Protein AF-A0A2C9KVN2-F1 (afdb_monomer)

Mean predicted aligned error: 15.36 Å

pLDDT: mean 73.86, std 22.43, range [32.25, 97.38]

Secondary structure (DSSP, 8-state):
-HHHHHHHHHHHHHHHHHHHTTS---SSS-TTTHHHHHHHHHTTSTT-HHHHHHHHHHH-TTTTSSGGGSS-S----S--SS-TT--HHHHHHHHT-HHHHHHHHHTT--PPPPPPTT--SHHHHHHHHH-HHHHHHHHHHHHHHHT-HHHHHHH-S-HHHHHHHHHHHHHHHHHH-STTHHHHHHHHHHHHHHHHHHHHT--SHHHHHHHHH--SS------TT----HHHHHHHHTT-------

Foldseek 3Di:
DVVVVVVVVVVVVVVVVVVVVVPDDDDDDDPPVVVVVVVVVVVPPPPCPPVVVVVVVPPDPPPPPVVCVPDDPDDDDPPDPDDPLCDQLLVCLLVLPLVSNLVCVVVPDDQDQDDDPPDPDPVLVVCCVVPVVVSVVSNLSSLSSVLRLSNLVNPDPQSLLSLLVSLLSLCVVLVVDVPCNVSSNVSSVSSLVSSQVVLVPDDDPVVNLCQQQDDPPDPCPPPPPDSPSVVVVSCVVSVSPDDPDD

InterPro domains:
  IPR002153 Transient receptor potential channel, canonical [PTHR10117] (77-242)
  IPR013555 Transient receptor ion channel domain [PF08344] (119-181)
  IPR013555 Transient receptor ion channel domain [SM01420] (119-181)

Nearest PDB structures (foldseek):
  8wpl-assembly1_C  TM=9.672E-01  e=3.747E-13  Homo sapiens
  7e4t-assembly1_A  TM=9.190E-01  e=1.999E-13  Homo sapiens
  7dxg-assembly1_A  TM=9.297E-01  e=3.814E-12  Homo sapiens
  7dxf-assembly1_A  TM=9.338E-01  e=5.349E-12  Homo sapiens
  6uza-assembly1_A  TM=9.213E-01  e=7.636E-11  Homo sapiens

Structure (mmCIF, N/CA/C/O backbone):
data_AF-A0A2C9KVN2-F1
#
_entry.id   AF-A0A2C9KVN2-F1
#
loop_
_atom_site.group_PDB
_atom_site.id
_atom_site.type_symbol
_atom_site.label_atom_id
_atom_site.label_alt_id
_atom_site.label_comp_id
_atom_site.label_asym_id
_atom_site.label_entity_id
_atom_site.label_seq_id
_atom_site.pdbx_PDB_ins_code
_atom_site.Cartn_x
_atom_site.Cartn_y
_atom_site.Cartn_z
_atom_site.occupancy
_atom_site.B_iso_or_equiv
_atom_site.auth_seq_id
_atom_site.auth_comp_id
_atom_site.auth_asym_id
_atom_site.auth_atom_id
_atom_site.pdbx_PDB_model_num
ATOM 1 N N . MET A 1 1 ? -29.585 21.393 -40.566 1.00 51.38 1 MET A N 1
ATOM 2 C CA . MET A 1 1 ? -29.974 21.717 -39.171 1.00 51.38 1 MET A CA 1
ATOM 3 C C . MET A 1 1 ? -29.010 21.162 -38.125 1.00 51.38 1 MET A C 1
ATOM 5 O O . MET A 1 1 ? -28.672 21.883 -37.200 1.00 51.38 1 MET A O 1
ATOM 9 N N . THR A 1 2 ? -28.519 19.931 -38.265 1.00 48.31 2 THR A N 1
ATOM 10 C CA . THR A 1 2 ? -27.660 19.254 -37.272 1.00 48.31 2 THR A CA 1
ATOM 11 C C . THR A 1 2 ? -26.307 19.940 -37.033 1.00 48.31 2 THR A C 1
ATOM 13 O O . THR A 1 2 ? -25.873 20.046 -35.891 1.00 48.31 2 THR A O 1
ATOM 16 N N . LEU A 1 3 ? -25.675 20.481 -38.083 1.00 43.88 3 LEU A N 1
ATOM 17 C CA . LEU A 1 3 ? -24.369 21.150 -37.983 1.00 43.88 3 LEU A CA 1
ATOM 18 C C . LEU A 1 3 ? -24.437 22.485 -37.218 1.00 43.88 3 LEU A C 1
ATOM 20 O O . LEU A 1 3 ? -23.570 22.783 -36.406 1.00 43.88 3 LEU A O 1
ATOM 24 N N . VAL A 1 4 ? -25.506 23.259 -37.427 1.00 52.78 4 VAL A N 1
ATOM 25 C CA . VAL A 1 4 ? -25.723 24.550 -36.750 1.00 52.78 4 VAL A CA 1
ATOM 26 C C . VAL A 1 4 ? -26.012 24.336 -35.260 1.00 52.78 4 VAL A C 1
ATOM 28 O O . VAL A 1 4 ? -25.500 25.069 -34.423 1.00 52.78 4 VAL A O 1
ATOM 31 N N . ILE A 1 5 ? -26.747 23.274 -34.913 1.00 52.16 5 ILE A N 1
ATOM 32 C CA . ILE A 1 5 ? -27.003 22.883 -33.518 1.00 52.16 5 ILE A CA 1
ATOM 33 C C . ILE A 1 5 ? -25.716 22.387 -32.836 1.00 52.16 5 ILE A C 1
ATOM 35 O O . ILE A 1 5 ? -25.495 22.700 -31.667 1.00 52.16 5 ILE A O 1
ATOM 39 N N . MET A 1 6 ? -24.847 21.655 -33.546 1.00 47.56 6 MET A N 1
ATOM 40 C CA . MET A 1 6 ? -23.534 21.258 -33.017 1.00 47.56 6 MET A CA 1
ATOM 41 C C . MET A 1 6 ? -22.612 22.456 -32.792 1.00 47.56 6 MET A C 1
ATOM 43 O O . MET A 1 6 ? -21.977 22.527 -31.746 1.00 47.56 6 MET A O 1
ATOM 47 N N . LEU A 1 7 ? -22.571 23.407 -33.728 1.00 48.25 7 LEU A N 1
ATOM 48 C CA . LEU A 1 7 ? -21.759 24.621 -33.606 1.00 48.25 7 LEU A CA 1
ATOM 49 C C . LEU A 1 7 ? -22.246 25.522 -32.466 1.00 48.25 7 LEU A C 1
ATOM 51 O O . LEU A 1 7 ? -21.430 26.001 -31.685 1.00 48.25 7 LEU A O 1
ATOM 55 N N . LEU A 1 8 ? -23.563 25.678 -32.300 1.00 52.41 8 LEU A N 1
ATOM 56 C CA . LEU A 1 8 ? -24.143 26.421 -31.176 1.00 52.41 8 LEU A CA 1
ATOM 57 C C . LEU A 1 8 ? -23.886 25.726 -29.831 1.00 52.41 8 LEU A C 1
ATOM 59 O O . LEU A 1 8 ? -23.556 26.399 -28.857 1.00 52.41 8 LEU A O 1
ATOM 63 N N . LYS A 1 9 ? -23.955 24.387 -29.774 1.00 54.09 9 LYS A N 1
ATOM 64 C CA . LYS A 1 9 ? -23.572 23.620 -28.575 1.00 54.09 9 LYS A CA 1
ATOM 65 C C . LYS A 1 9 ? -22.081 23.744 -28.266 1.00 54.09 9 LYS A C 1
ATOM 67 O O . LYS A 1 9 ? -21.734 23.942 -27.108 1.00 54.09 9 LYS A O 1
ATOM 72 N N . MET A 1 10 ? -21.208 23.685 -29.274 1.00 53.09 10 MET A N 1
ATOM 73 C CA . MET A 1 10 ? -19.770 23.911 -29.090 1.00 53.09 10 MET A CA 1
ATOM 74 C C . MET A 1 10 ? -19.489 25.323 -28.583 1.00 53.09 10 MET A C 1
ATOM 76 O O . MET A 1 10 ? -18.746 25.473 -27.620 1.00 53.09 10 MET A O 1
ATOM 80 N N . MET A 1 11 ? -20.112 26.348 -29.171 1.00 52.69 11 MET A N 1
ATOM 81 C CA . MET A 1 11 ? -19.952 27.728 -28.709 1.00 52.69 11 MET A CA 1
ATOM 82 C C . MET A 1 11 ? -20.460 27.910 -27.278 1.00 52.69 11 MET A C 1
ATOM 84 O O . MET A 1 11 ? -19.770 28.537 -26.484 1.00 52.69 11 MET A O 1
ATOM 88 N N . MET A 1 12 ? -21.601 27.319 -26.905 1.00 55.03 12 MET A N 1
ATOM 89 C CA . MET A 1 12 ? -22.083 27.377 -25.520 1.00 55.03 12 MET A CA 1
ATOM 90 C C . MET A 1 12 ? -21.142 26.682 -24.537 1.00 55.03 12 MET A C 1
ATOM 92 O O . MET A 1 12 ? -20.932 27.201 -23.446 1.00 55.03 12 MET A O 1
ATOM 96 N N . ILE A 1 13 ? -20.547 25.546 -24.910 1.00 54.59 13 ILE A N 1
ATOM 97 C CA . ILE A 1 13 ? -19.593 24.849 -24.040 1.00 54.59 13 ILE A CA 1
ATOM 98 C C . ILE A 1 13 ? -18.297 25.655 -23.908 1.00 54.59 13 ILE A C 1
ATOM 100 O O . ILE A 1 13 ? -17.785 25.793 -22.804 1.00 54.59 13 ILE A O 1
ATOM 104 N N . VAL A 1 14 ? -17.802 26.255 -24.993 1.00 51.97 14 VAL A N 1
ATOM 105 C CA . VAL A 1 14 ? -16.621 27.132 -24.948 1.00 51.97 14 VAL A CA 1
ATOM 106 C C . VAL A 1 14 ? -16.887 28.363 -24.076 1.00 51.97 14 VAL A C 1
ATOM 108 O O . VAL A 1 14 ? -16.061 28.695 -23.232 1.00 51.97 14 VAL A O 1
ATOM 111 N N . VAL A 1 15 ? -18.055 28.997 -24.202 1.00 49.50 15 VAL A N 1
ATOM 112 C CA . VAL A 1 15 ? -18.443 30.146 -23.365 1.00 49.50 15 VAL A CA 1
ATOM 113 C C . VAL A 1 15 ? -18.605 29.738 -21.897 1.00 49.50 15 VAL A C 1
ATOM 115 O O . VAL A 1 15 ? -18.148 30.455 -21.010 1.00 49.50 15 VAL A O 1
ATOM 118 N N . MET A 1 16 ? -19.189 28.570 -21.623 1.00 51.16 16 MET A N 1
ATOM 119 C CA . MET A 1 16 ? -19.342 28.030 -20.269 1.00 51.16 16 MET A CA 1
ATOM 120 C C . MET A 1 16 ? -17.984 27.721 -19.625 1.00 51.16 16 MET A C 1
ATOM 122 O O . MET A 1 16 ? -17.747 28.117 -18.489 1.00 51.16 16 MET A O 1
ATOM 126 N N . VAL A 1 17 ? -17.058 27.109 -20.368 1.00 51.75 17 VAL A N 1
ATOM 127 C CA . VAL A 1 17 ? -15.685 26.846 -19.905 1.00 51.75 17 VAL A CA 1
ATOM 128 C C . VAL A 1 17 ? -14.919 28.152 -19.672 1.00 51.75 17 VAL A C 1
ATOM 130 O O . VAL A 1 17 ? -14.218 28.275 -18.672 1.00 51.75 17 VAL A O 1
ATOM 133 N N . MET A 1 18 ? -15.096 29.160 -20.530 1.00 44.44 18 MET A N 1
ATOM 134 C CA . MET A 1 18 ? -14.468 30.472 -20.338 1.00 44.44 18 MET A CA 1
ATOM 135 C C . MET A 1 18 ? -15.060 31.267 -19.170 1.00 44.44 18 MET A C 1
ATOM 137 O O . MET A 1 18 ? -14.336 32.016 -18.523 1.00 44.44 18 MET A O 1
ATOM 141 N N . THR A 1 19 ? -16.342 31.077 -18.857 1.00 48.38 19 THR A N 1
ATOM 142 C CA . THR A 1 19 ? -16.993 31.731 -17.710 1.00 48.38 19 THR A CA 1
ATOM 143 C C . THR A 1 19 ? -16.582 31.071 -16.391 1.00 48.38 19 THR A C 1
ATOM 145 O O . THR A 1 19 ? -16.357 31.766 -15.408 1.00 48.38 19 THR A O 1
ATOM 148 N N . ILE A 1 20 ? -16.390 29.746 -16.381 1.00 51.16 20 ILE A N 1
ATOM 149 C CA . ILE A 1 20 ? -15.854 29.011 -15.222 1.00 51.16 20 ILE A CA 1
ATOM 150 C C . ILE A 1 20 ? -14.385 29.388 -14.968 1.00 51.16 20 ILE A C 1
ATOM 152 O O . ILE A 1 20 ? -13.991 29.573 -13.823 1.00 51.16 20 ILE A O 1
ATOM 156 N N . ALA A 1 21 ? -13.589 29.587 -16.024 1.00 47.75 21 ALA A N 1
ATOM 157 C CA . ALA A 1 21 ? -12.202 30.046 -15.904 1.00 47.75 21 ALA A CA 1
ATOM 158 C C . ALA A 1 21 ? -12.064 31.527 -15.480 1.00 47.75 21 ALA A C 1
ATOM 160 O O . ALA A 1 21 ? -10.966 31.964 -15.141 1.00 47.75 21 ALA A O 1
ATOM 161 N N . GLY A 1 22 ? -13.156 32.301 -15.518 1.00 41.78 22 GLY A N 1
ATOM 162 C CA . GLY A 1 22 ? -13.192 33.727 -15.179 1.00 41.78 22 GLY A CA 1
ATOM 163 C C . GLY A 1 22 ? -13.698 34.058 -13.771 1.00 41.78 22 GLY A C 1
ATOM 164 O O . GLY A 1 22 ? -13.712 35.236 -13.420 1.00 41.78 22 GLY A O 1
ATOM 165 N N . ALA A 1 23 ? -14.108 33.071 -12.967 1.00 39.00 23 ALA A N 1
ATOM 166 C CA . ALA A 1 23 ? -14.593 33.289 -11.604 1.00 39.00 23 ALA A CA 1
ATOM 167 C C . ALA A 1 23 ? -13.512 32.925 -10.566 1.00 39.00 23 ALA A C 1
ATOM 169 O O . ALA A 1 23 ? -13.267 31.760 -10.275 1.00 39.00 23 ALA A O 1
ATOM 170 N N . ASP A 1 24 ? -12.878 33.973 -10.039 1.00 33.34 24 ASP A N 1
ATOM 171 C CA . ASP A 1 24 ? -12.116 34.067 -8.788 1.00 33.34 24 ASP A CA 1
ATOM 172 C C . ASP A 1 24 ? -10.861 33.197 -8.601 1.00 33.34 24 ASP A C 1
ATOM 174 O O . ASP A 1 24 ? -10.807 32.166 -7.933 1.00 33.34 24 ASP A O 1
ATOM 178 N N . CYS A 1 25 ? -9.769 33.772 -9.104 1.00 35.19 25 CYS A N 1
ATOM 179 C CA . CYS A 1 25 ? -8.396 33.509 -8.710 1.00 35.19 25 CYS A CA 1
ATOM 180 C C . CYS A 1 25 ? -8.116 34.099 -7.316 1.00 35.19 25 CYS A C 1
ATOM 182 O O . CYS A 1 25 ? -7.820 35.288 -7.195 1.00 35.19 25 CYS A O 1
ATOM 184 N N . SER A 1 26 ? -8.166 33.276 -6.265 1.00 32.25 26 SER A N 1
ATOM 185 C CA . SER A 1 26 ? -7.448 33.572 -5.018 1.00 32.25 26 SER A CA 1
ATOM 186 C C . SER A 1 26 ? -7.203 32.325 -4.162 1.00 32.25 26 SER A C 1
ATOM 188 O O . SER A 1 26 ? -7.740 32.209 -3.074 1.00 32.25 26 SER A O 1
ATOM 190 N N . THR A 1 27 ? -6.371 31.396 -4.643 1.00 32.97 27 THR A N 1
ATOM 191 C CA . THR A 1 27 ? -5.389 30.643 -3.831 1.00 32.97 27 THR A CA 1
ATOM 192 C C . THR A 1 27 ? -4.436 29.892 -4.766 1.00 32.97 27 THR A C 1
ATOM 194 O O . THR A 1 27 ? -4.836 29.330 -5.780 1.00 32.97 27 THR A O 1
ATOM 197 N N . LYS A 1 28 ? -3.136 29.958 -4.468 1.00 36.72 28 LYS A N 1
ATOM 198 C CA . LYS A 1 28 ? -2.025 29.475 -5.304 1.00 36.72 28 LYS A CA 1
ATOM 199 C C . LYS A 1 28 ? -2.054 27.948 -5.534 1.00 36.72 28 LYS A C 1
ATOM 201 O O . LYS A 1 28 ? -2.165 27.201 -4.574 1.00 36.72 28 LYS A O 1
ATOM 206 N N . ALA A 1 29 ? -1.733 27.555 -6.775 1.00 36.09 29 ALA A N 1
ATOM 207 C CA . ALA A 1 29 ? -1.097 26.288 -7.187 1.00 36.09 29 ALA A CA 1
ATOM 208 C C . ALA A 1 29 ? -1.946 25.016 -7.447 1.00 36.09 29 ALA A C 1
ATOM 210 O O . ALA A 1 29 ? -1.442 23.918 -7.232 1.00 36.09 29 ALA A O 1
ATOM 211 N N . GLU A 1 30 ? -3.148 25.122 -8.028 1.00 37.66 30 GLU A N 1
ATOM 212 C CA . GLU A 1 30 ? -3.916 23.938 -8.501 1.00 37.66 30 GLU A CA 1
ATOM 213 C C . GLU A 1 30 ? -4.311 23.959 -9.997 1.00 37.66 30 GLU A C 1
ATOM 215 O O . GLU A 1 30 ? -4.799 22.974 -10.544 1.00 37.66 30 GLU A O 1
ATOM 220 N N . SER A 1 31 ? -4.008 25.027 -10.737 1.00 41.62 31 SER A N 1
ATOM 221 C CA . SER A 1 31 ? -4.621 25.305 -12.048 1.00 41.62 31 SER A CA 1
ATOM 222 C C . SER A 1 31 ? -4.015 24.608 -13.282 1.00 41.62 31 SER A C 1
ATOM 224 O O . SER A 1 31 ? -4.368 24.960 -14.408 1.00 41.62 31 SER A O 1
ATOM 226 N N . GLN A 1 32 ? -3.125 23.619 -13.131 1.00 39.25 32 GLN A N 1
ATOM 227 C CA . GLN A 1 32 ? -2.535 22.908 -14.284 1.00 39.25 32 GLN A CA 1
ATOM 228 C C . GLN A 1 32 ? -3.133 21.509 -14.525 1.00 39.25 32 GLN A C 1
ATOM 230 O O . GLN A 1 32 ? -2.922 20.930 -15.590 1.00 39.25 32 GLN A O 1
ATOM 235 N N . VAL A 1 33 ? -3.912 20.971 -13.577 1.00 44.38 33 VAL A N 1
ATOM 236 C CA . VAL A 1 33 ? -4.491 19.615 -13.670 1.00 44.38 33 VAL A CA 1
ATOM 237 C C . VAL A 1 33 ? -5.899 19.628 -14.287 1.00 44.38 33 VAL A C 1
ATOM 239 O O . VAL A 1 33 ? -6.255 18.697 -15.012 1.00 44.38 33 VAL A O 1
ATOM 242 N N . ASP A 1 34 ? -6.654 20.719 -14.123 1.00 44.56 34 ASP A N 1
ATOM 243 C CA . ASP A 1 34 ? -8.032 20.826 -14.631 1.00 44.56 34 ASP A CA 1
ATOM 244 C C . ASP A 1 34 ? -8.132 20.839 -16.160 1.00 44.56 34 ASP A C 1
ATOM 246 O O . ASP A 1 34 ? -9.037 20.235 -16.739 1.00 44.56 34 ASP A O 1
ATOM 250 N N . VAL A 1 35 ? -7.161 21.441 -16.853 1.00 45.91 35 VAL A N 1
ATOM 251 C CA . VAL A 1 35 ? -7.196 21.527 -18.322 1.00 45.91 35 VAL A CA 1
ATOM 252 C C . VAL A 1 35 ? -7.012 20.143 -18.967 1.00 45.91 35 VAL A C 1
ATOM 254 O O . VAL A 1 35 ? -7.658 19.838 -19.969 1.00 45.91 35 VAL A O 1
ATOM 257 N N . CYS A 1 36 ? -6.209 19.256 -18.367 1.00 45.47 36 CYS A N 1
ATOM 258 C CA . CYS A 1 36 ? -6.054 17.875 -18.844 1.00 45.47 36 CYS A CA 1
ATOM 259 C C . CYS A 1 36 ? -7.304 17.016 -18.589 1.00 45.47 36 CYS A C 1
ATOM 261 O O . CYS A 1 36 ? -7.652 16.188 -19.434 1.00 45.47 36 CYS A O 1
ATOM 263 N N . CYS A 1 37 ? -8.004 17.224 -17.468 1.00 41.19 37 CYS A N 1
ATOM 264 C CA . CYS A 1 37 ? -9.246 16.511 -17.150 1.00 41.19 37 CYS A CA 1
ATOM 265 C C . CYS A 1 37 ? -10.402 16.888 -18.091 1.00 41.19 37 CYS A C 1
ATOM 267 O O . CYS A 1 37 ? -11.133 16.006 -18.547 1.00 41.19 37 CYS A O 1
ATOM 269 N N . VAL A 1 38 ? -10.536 18.171 -18.453 1.00 44.91 38 VAL A N 1
ATOM 270 C CA . VAL A 1 38 ? -11.581 18.636 -19.387 1.00 44.91 38 VAL A CA 1
ATOM 271 C C . VAL A 1 38 ? -11.363 18.087 -20.806 1.00 44.91 38 VAL A C 1
ATOM 273 O O . VAL A 1 38 ? -12.324 17.681 -21.462 1.00 44.91 38 VAL A O 1
ATOM 276 N N . PHE A 1 39 ? -10.111 17.969 -21.267 1.00 47.91 39 PHE A N 1
ATOM 277 C CA . PHE A 1 39 ? -9.799 17.332 -22.558 1.00 47.91 39 PHE A CA 1
ATOM 278 C C . PHE A 1 39 ? -10.088 15.822 -22.573 1.00 47.91 39 PHE A C 1
ATOM 280 O O . PHE A 1 39 ? -10.474 15.274 -23.608 1.00 47.91 39 PHE A O 1
ATOM 287 N N . PHE A 1 40 ? -9.972 15.150 -21.425 1.00 44.84 40 PHE A N 1
ATOM 288 C CA . PHE A 1 40 ? -10.260 13.721 -21.283 1.00 44.84 40 PHE A CA 1
ATOM 289 C C . PHE A 1 40 ? -11.748 13.378 -21.471 1.00 44.84 40 PHE A C 1
ATOM 291 O O . PHE A 1 40 ? -12.066 12.309 -21.994 1.00 44.84 40 PHE A O 1
ATOM 298 N N . LEU A 1 41 ? -12.661 14.283 -21.096 1.00 41.72 41 LEU A N 1
ATOM 299 C CA . LEU A 1 41 ? -14.112 14.092 -21.245 1.00 41.72 41 LEU A CA 1
ATOM 300 C C . LEU A 1 41 ? -14.610 14.311 -22.685 1.00 41.72 41 LEU A C 1
ATOM 302 O O . LEU A 1 41 ? -15.604 13.710 -23.088 1.00 41.72 41 LEU A O 1
ATOM 306 N N . PHE A 1 42 ? -13.909 15.115 -23.492 1.00 41.47 42 PHE A N 1
ATOM 307 C CA . PHE A 1 42 ? -14.297 15.403 -24.882 1.00 41.47 42 PHE A CA 1
ATOM 308 C C . PHE A 1 42 ? -13.929 14.299 -25.888 1.00 41.47 42 PHE A C 1
ATOM 310 O O . PHE A 1 42 ? -14.470 14.273 -26.994 1.00 41.47 42 PHE A O 1
ATOM 317 N N . SER A 1 43 ? -13.065 13.349 -25.515 1.00 45.91 43 SER A N 1
ATOM 318 C CA . SER A 1 43 ? -12.590 12.273 -26.406 1.00 45.91 43 SER A CA 1
ATOM 319 C C . SER A 1 43 ? -13.632 11.176 -26.705 1.00 45.91 43 SER A C 1
ATOM 321 O O . SER A 1 43 ? -13.327 10.185 -27.364 1.00 45.91 43 SER A O 1
ATOM 323 N N . VAL A 1 44 ? -14.876 11.336 -26.237 1.00 49.91 44 VAL A N 1
ATOM 324 C CA . VAL A 1 44 ? -15.948 10.333 -26.380 1.00 49.91 44 VAL A CA 1
ATOM 325 C C . VAL A 1 44 ? -16.766 10.500 -27.675 1.00 49.91 44 VAL A C 1
ATOM 327 O O . VAL A 1 44 ? -17.453 9.565 -28.076 1.00 49.91 44 VAL A O 1
ATOM 330 N N . GLN A 1 45 ? -16.655 11.619 -28.406 1.00 43.31 45 GLN A N 1
ATOM 331 C CA . GLN A 1 45 ? -17.323 11.770 -29.710 1.00 43.31 45 GLN A CA 1
ATOM 332 C C . GLN A 1 45 ? -16.321 11.559 -30.862 1.00 43.31 45 GLN A C 1
ATOM 334 O O . GLN A 1 45 ? -15.492 12.413 -31.172 1.00 43.31 45 GLN A O 1
ATOM 339 N N . SER A 1 46 ? -16.417 10.398 -31.507 1.00 49.41 46 SER A N 1
ATOM 340 C CA . SER A 1 46 ? -15.432 9.762 -32.401 1.00 49.41 46 SER A CA 1
ATOM 341 C C . SER A 1 46 ? -15.104 10.478 -33.725 1.00 49.41 46 SER A C 1
ATOM 343 O O . SER A 1 46 ? -14.504 9.868 -34.603 1.00 49.41 46 SER A O 1
ATOM 345 N N . SER A 1 47 ? -15.489 11.741 -33.926 1.00 49.12 47 SER A N 1
ATOM 346 C CA . SER A 1 47 ? -15.432 12.391 -35.248 1.00 49.12 47 SER A CA 1
ATOM 347 C C . SER A 1 47 ? -14.528 13.624 -35.352 1.00 49.12 47 SER A C 1
ATOM 349 O O . SER A 1 47 ? -14.479 14.228 -36.418 1.00 49.12 47 SER A O 1
ATOM 351 N N . LEU A 1 48 ? -13.816 14.028 -34.291 1.00 53.03 48 LEU A N 1
ATOM 352 C CA . LEU A 1 48 ? -13.017 15.272 -34.293 1.00 53.03 48 LEU A CA 1
ATOM 353 C C . LEU A 1 48 ? -11.589 15.118 -33.729 1.00 53.03 48 LEU A C 1
ATOM 355 O O . LEU A 1 48 ? -10.977 16.095 -33.297 1.00 53.03 48 LEU A O 1
ATOM 359 N N . LEU A 1 49 ? -11.028 13.905 -33.777 1.00 53.00 49 LEU A N 1
ATOM 360 C CA . LEU A 1 49 ? -9.683 13.589 -33.268 1.00 53.00 49 LEU A CA 1
ATOM 361 C C . LEU A 1 49 ? -8.572 14.446 -33.917 1.00 53.00 49 LEU A C 1
ATOM 363 O O . LEU A 1 49 ? -7.608 14.827 -33.257 1.00 53.00 49 LEU A O 1
ATOM 367 N N . SER A 1 50 ? -8.736 14.806 -35.191 1.00 49.91 50 SER A N 1
ATOM 368 C CA . SER A 1 50 ? -7.768 15.582 -35.979 1.00 49.91 50 SER A CA 1
ATOM 369 C C . SER A 1 50 ? -7.731 17.078 -35.643 1.00 49.91 50 SER A C 1
ATOM 371 O O . SER A 1 50 ? -6.701 17.718 -35.836 1.00 49.91 50 SER A O 1
ATOM 373 N N . ILE A 1 51 ? -8.812 17.651 -35.102 1.00 49.81 51 ILE A N 1
ATOM 374 C CA . ILE A 1 51 ? -8.823 19.066 -34.681 1.00 49.81 51 ILE A CA 1
ATOM 375 C C . ILE A 1 51 ? -8.171 19.215 -33.300 1.00 49.81 51 ILE A C 1
ATOM 377 O O . ILE A 1 51 ? -7.418 20.159 -33.058 1.00 49.81 51 ILE A O 1
ATOM 381 N N . VAL A 1 52 ? -8.397 18.237 -32.416 1.00 51.16 52 VAL A N 1
ATOM 382 C CA . VAL A 1 52 ? -7.805 18.188 -31.071 1.00 51.16 52 VAL A CA 1
ATOM 383 C C . VAL A 1 52 ? -6.280 18.030 -31.141 1.00 51.16 52 VAL A C 1
ATOM 385 O O . VAL A 1 52 ? -5.565 18.701 -30.398 1.00 51.16 52 VAL A O 1
ATOM 388 N N . SER A 1 53 ? -5.761 17.228 -32.081 1.00 49.09 53 SER A N 1
ATOM 389 C CA . SER A 1 53 ? -4.311 17.036 -32.238 1.00 49.09 53 SER A CA 1
ATOM 390 C C . SER A 1 53 ? -3.575 18.302 -32.686 1.00 49.09 53 SER A C 1
ATOM 392 O O . SER A 1 53 ? -2.476 18.566 -32.203 1.00 49.09 53 SER A O 1
ATOM 394 N N . SER A 1 54 ? -4.175 19.115 -33.565 1.00 46.31 54 SER A N 1
ATOM 395 C CA . SER A 1 54 ? -3.567 20.378 -34.011 1.00 46.31 54 SER A CA 1
ATOM 396 C C . SER A 1 54 ? -3.618 21.471 -32.941 1.00 46.31 54 SER A C 1
ATOM 398 O O . SER A 1 54 ? -2.681 22.257 -32.840 1.00 46.31 54 SER A O 1
ATOM 400 N N . PHE A 1 55 ? -4.656 21.501 -32.097 1.00 46.50 55 PHE A N 1
ATOM 401 C CA . PHE A 1 55 ? -4.743 22.463 -30.991 1.00 46.50 55 PHE A CA 1
ATOM 402 C C . PHE A 1 55 ? -3.787 22.133 -29.832 1.00 46.50 55 PHE A C 1
ATOM 404 O O . PHE A 1 55 ? -3.176 23.041 -29.267 1.00 46.50 55 PHE A O 1
ATOM 411 N N . CYS A 1 56 ? -3.590 20.847 -29.508 1.00 45.88 56 CYS A N 1
ATOM 412 C CA . CYS A 1 56 ? -2.631 20.426 -28.478 1.00 45.88 56 CYS A CA 1
ATOM 413 C C . CYS A 1 56 ? -1.173 20.764 -28.832 1.00 45.88 56 CYS A C 1
ATOM 415 O O . CYS A 1 56 ? -0.378 21.021 -27.930 1.00 45.88 56 CYS A O 1
ATOM 417 N N . PHE A 1 57 ? -0.825 20.806 -30.121 1.00 43.22 57 PHE A N 1
ATOM 418 C CA . PHE A 1 57 ? 0.542 21.084 -30.571 1.00 43.22 57 PHE A CA 1
ATOM 419 C C . PHE A 1 57 ? 0.962 22.552 -30.369 1.00 43.22 57 PHE A C 1
ATOM 421 O O . PHE A 1 57 ? 2.144 22.832 -30.188 1.00 43.22 57 PHE A O 1
ATOM 428 N N . GLN A 1 58 ? 0.006 23.490 -30.348 1.00 43.56 58 GLN A N 1
ATOM 429 C CA . GLN A 1 58 ? 0.298 24.927 -30.277 1.00 43.56 58 GLN A CA 1
ATOM 430 C C . GLN A 1 58 ? 0.494 25.446 -28.839 1.00 43.56 58 GLN A C 1
ATOM 432 O O . GLN A 1 58 ? 1.166 26.456 -28.646 1.00 43.56 58 GLN A O 1
ATOM 437 N N . PHE A 1 59 ? -0.078 24.780 -27.826 1.00 43.44 59 PHE A N 1
ATOM 438 C CA . PHE A 1 59 ? -0.142 25.313 -26.455 1.00 43.44 59 PHE A CA 1
ATOM 439 C C . PHE A 1 59 ? 0.663 24.550 -25.398 1.00 43.44 59 PHE A C 1
ATOM 441 O O . PHE A 1 59 ? 0.754 25.037 -24.273 1.00 43.44 59 PHE A O 1
ATOM 448 N N . ASN A 1 60 ? 1.256 23.386 -25.691 1.00 43.69 60 ASN A N 1
ATOM 449 C CA . ASN A 1 60 ? 2.087 22.704 -24.692 1.00 43.69 60 ASN A CA 1
ATOM 450 C C . ASN A 1 60 ? 3.105 21.715 -25.299 1.00 43.69 60 ASN A C 1
ATOM 452 O O . ASN A 1 60 ? 2.734 20.589 -25.635 1.00 43.69 60 ASN A O 1
ATOM 456 N N . PRO A 1 61 ? 4.410 22.050 -25.343 1.00 43.31 61 PRO A N 1
ATOM 457 C CA . PRO A 1 61 ? 5.454 21.109 -25.764 1.00 43.31 61 PRO A CA 1
ATOM 458 C C . PRO A 1 61 ? 5.732 19.986 -24.739 1.00 43.31 61 PRO A C 1
ATOM 460 O O . PRO A 1 61 ? 6.562 19.119 -24.991 1.00 43.31 61 PRO A O 1
ATOM 463 N N . HIS A 1 62 ? 5.029 19.956 -23.598 1.00 48.44 62 HIS A N 1
ATOM 464 C CA . HIS A 1 62 ? 5.155 18.917 -22.564 1.00 48.44 62 HIS A CA 1
ATOM 465 C C . HIS A 1 62 ? 4.115 17.783 -22.662 1.00 48.44 62 HIS A C 1
ATOM 467 O O . HIS A 1 62 ? 4.137 16.856 -21.853 1.00 48.44 62 HIS A O 1
ATOM 473 N N . CYS A 1 63 ? 3.208 17.819 -23.644 1.00 44.66 63 CYS A N 1
ATOM 474 C CA . CYS A 1 63 ? 2.065 16.904 -23.723 1.00 44.66 63 CYS A CA 1
ATOM 475 C C . CYS A 1 63 ? 2.338 15.623 -24.537 1.00 44.66 63 CYS A C 1
ATOM 477 O O . CYS A 1 63 ? 1.517 15.183 -25.339 1.00 44.66 63 CYS A O 1
ATOM 479 N N . SER A 1 64 ? 3.486 14.980 -24.313 1.00 47.38 64 SER A N 1
ATOM 480 C CA . SER A 1 64 ? 3.768 13.637 -24.845 1.00 47.38 64 SER A CA 1
ATOM 481 C C . SER A 1 64 ? 2.969 12.532 -24.133 1.00 47.38 64 SER A C 1
ATOM 483 O O . SER A 1 64 ? 2.853 11.423 -24.649 1.00 47.38 64 SER A O 1
ATOM 485 N N . LEU A 1 65 ? 2.365 12.831 -22.973 1.00 50.72 65 LEU A N 1
ATOM 486 C CA . LEU A 1 65 ? 1.638 11.859 -22.148 1.00 50.72 65 LEU A CA 1
ATOM 487 C C . LEU A 1 65 ? 0.217 11.537 -22.641 1.00 50.72 65 LEU A C 1
ATOM 489 O O . LEU A 1 65 ? -0.293 10.456 -22.361 1.00 50.72 65 LEU A O 1
ATOM 493 N N . LEU A 1 66 ? -0.423 12.453 -23.375 1.00 46.59 66 LEU A N 1
ATOM 494 C CA . LEU A 1 66 ? -1.823 12.312 -23.802 1.00 46.59 66 LEU A CA 1
ATOM 495 C C . LEU A 1 66 ? -1.976 11.479 -25.085 1.00 46.59 66 LEU A C 1
ATOM 497 O O . LEU A 1 66 ? -2.994 10.817 -25.266 1.00 46.59 66 LEU A O 1
ATOM 501 N N . CYS A 1 67 ? -0.941 11.424 -25.931 1.00 42.59 67 CYS A N 1
ATOM 502 C CA . CYS A 1 67 ? -0.938 10.595 -27.143 1.00 42.59 67 CYS A CA 1
ATOM 503 C C . CYS A 1 67 ? -0.868 9.082 -26.825 1.00 42.59 67 CYS A C 1
ATOM 505 O O . CYS A 1 67 ? -1.383 8.252 -27.571 1.00 42.59 67 CYS A O 1
ATOM 507 N N . LEU A 1 68 ? -0.299 8.717 -25.668 1.00 48.03 68 LEU A N 1
ATOM 508 C CA . LEU A 1 68 ? -0.099 7.324 -25.236 1.00 48.03 68 LEU A CA 1
ATOM 509 C C . LEU A 1 68 ? -1.372 6.631 -24.729 1.00 48.03 68 LEU A C 1
ATOM 511 O O . LEU A 1 68 ? -1.391 5.412 -24.592 1.00 48.03 68 LEU A O 1
ATOM 515 N N . LEU A 1 69 ? -2.437 7.385 -24.453 1.00 48.69 69 LEU A N 1
ATOM 516 C CA . LEU A 1 69 ? -3.699 6.838 -23.944 1.00 48.69 69 LEU A CA 1
ATOM 517 C C . LEU A 1 69 ? -4.656 6.384 -25.055 1.00 48.69 69 LEU A C 1
ATOM 519 O O . LEU A 1 69 ? -5.679 5.775 -24.750 1.00 48.69 69 LEU A O 1
ATOM 523 N N . PHE A 1 70 ? -4.321 6.655 -26.322 1.00 42.69 70 PHE A N 1
ATOM 524 C CA . PHE A 1 70 ? -5.154 6.329 -27.485 1.00 42.69 70 PHE A CA 1
ATOM 525 C C . PHE A 1 70 ? -4.461 5.480 -28.563 1.00 42.69 70 PHE A C 1
ATOM 527 O O . PHE A 1 70 ? -5.075 5.197 -29.590 1.00 42.69 70 PHE A O 1
ATOM 534 N N . GLN A 1 71 ? -3.221 5.025 -28.349 1.00 40.84 71 GLN A N 1
ATOM 535 C CA . GLN A 1 71 ? -2.602 4.037 -29.239 1.00 40.84 71 GLN A CA 1
ATOM 536 C C . GLN A 1 71 ? -2.855 2.602 -28.750 1.00 40.84 71 GLN A C 1
ATOM 538 O O . GLN A 1 71 ? -2.817 2.352 -27.542 1.00 40.84 71 GLN A O 1
ATOM 543 N N . PRO A 1 72 ? -3.079 1.640 -29.668 1.00 40.53 72 PRO A N 1
ATOM 544 C CA . PRO A 1 72 ? -3.065 0.229 -29.316 1.00 40.53 72 PRO A CA 1
ATOM 545 C C . PRO A 1 72 ? -1.698 -0.107 -28.715 1.00 40.53 72 PRO A C 1
ATOM 547 O O . PRO A 1 72 ? -0.659 0.330 -29.209 1.00 40.53 72 PRO A O 1
ATOM 550 N N . LEU A 1 73 ? -1.731 -0.835 -27.601 1.00 46.47 73 LEU A N 1
ATOM 551 C CA . LEU A 1 73 ? -0.663 -0.981 -26.611 1.00 46.47 73 LEU A CA 1
ATOM 552 C C . LEU A 1 73 ? 0.537 -1.834 -27.084 1.00 46.47 73 LEU A C 1
ATOM 554 O O . LEU A 1 73 ? 0.994 -2.705 -26.353 1.00 46.47 73 LEU A O 1
ATOM 558 N N . THR A 1 74 ? 1.047 -1.631 -28.302 1.00 38.59 74 THR A N 1
ATOM 559 C CA . THR A 1 74 ? 2.170 -2.403 -28.861 1.00 38.59 74 THR A CA 1
ATOM 560 C C . THR A 1 74 ? 3.006 -1.602 -29.867 1.00 38.59 74 THR A C 1
ATOM 562 O O . THR A 1 74 ? 3.240 -2.069 -30.974 1.00 38.59 74 THR A O 1
ATOM 565 N N . THR A 1 75 ? 3.491 -0.408 -29.532 1.00 32.78 75 THR A N 1
ATOM 566 C CA . THR A 1 75 ? 4.618 0.180 -30.284 1.00 32.78 75 THR A CA 1
ATOM 567 C C . THR A 1 75 ? 5.456 1.064 -29.378 1.00 32.78 75 THR A C 1
ATOM 569 O O . THR A 1 75 ? 5.005 2.092 -28.883 1.00 32.78 75 THR A O 1
ATOM 572 N N . THR A 1 76 ? 6.691 0.625 -29.154 1.00 39.84 76 THR A N 1
ATOM 573 C CA . THR A 1 76 ? 7.751 1.329 -28.437 1.00 39.84 76 THR A CA 1
ATOM 574 C C . THR A 1 76 ? 8.071 2.650 -29.133 1.00 39.84 76 THR A C 1
ATOM 576 O O . THR A 1 76 ? 8.719 2.656 -30.179 1.00 39.84 76 THR A O 1
ATOM 579 N N . VAL A 1 77 ? 7.647 3.771 -28.549 1.00 38.94 77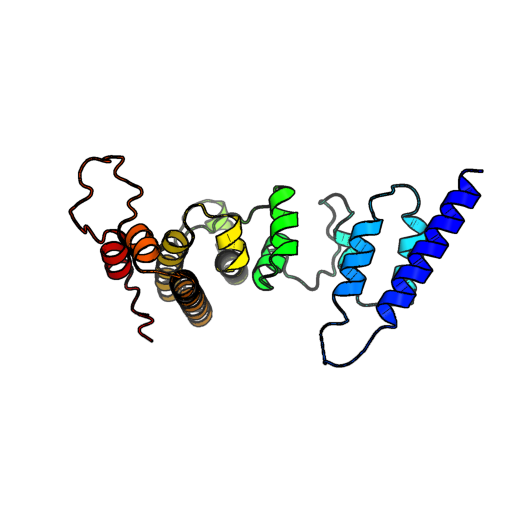 VAL A N 1
ATOM 580 C CA . VAL A 1 77 ? 8.169 5.096 -28.907 1.00 38.94 77 VAL A CA 1
ATOM 581 C C . VAL A 1 77 ? 9.392 5.356 -28.016 1.00 38.94 77 VAL A C 1
ATOM 583 O O . VAL A 1 77 ? 9.239 5.408 -26.791 1.00 38.94 77 VAL A O 1
ATOM 586 N N . PRO A 1 78 ? 10.614 5.479 -28.568 1.00 42.22 78 PRO A N 1
ATOM 587 C CA . PRO A 1 78 ? 11.826 5.646 -27.778 1.00 42.22 78 PRO A CA 1
ATOM 588 C C . PRO A 1 78 ? 11.987 7.116 -27.377 1.00 42.22 78 PRO A C 1
ATOM 590 O O . PRO A 1 78 ? 12.788 7.853 -27.942 1.00 42.22 78 PRO A O 1
ATOM 593 N N . SER A 1 79 ? 11.190 7.553 -26.407 1.00 44.56 79 SER A N 1
ATOM 594 C CA . SER A 1 79 ? 11.407 8.796 -25.651 1.00 44.56 79 SER A CA 1
ATOM 595 C C . SER A 1 79 ? 10.600 8.804 -24.347 1.00 44.56 79 SER A C 1
ATOM 597 O O . SER A 1 79 ? 10.078 9.835 -23.923 1.00 44.56 79 SER A O 1
ATOM 599 N N . SER A 1 80 ? 10.450 7.649 -23.687 1.00 57.56 80 SER A N 1
ATOM 600 C CA . SER A 1 80 ? 9.705 7.601 -22.431 1.00 57.56 80 SER A CA 1
ATOM 601 C C . SER A 1 80 ? 10.514 8.277 -21.321 1.00 57.56 80 SER A C 1
ATOM 603 O O . SER A 1 80 ? 11.542 7.775 -20.878 1.00 57.56 80 SER A O 1
ATOM 605 N N . SER A 1 81 ? 10.022 9.406 -20.805 1.00 70.88 81 SER A N 1
ATOM 606 C CA . SER A 1 81 ? 10.534 10.028 -19.569 1.00 70.88 81 SER A CA 1
ATOM 607 C C . SER A 1 81 ? 10.407 9.115 -18.335 1.00 70.88 81 SER A C 1
ATOM 609 O O . SER A 1 81 ? 10.887 9.458 -17.257 1.00 70.88 81 SER A O 1
ATOM 611 N N . PHE A 1 82 ? 9.753 7.960 -18.486 1.00 73.00 82 PHE A N 1
ATOM 612 C CA . PHE A 1 82 ? 9.543 6.945 -17.463 1.00 73.00 82 PHE A CA 1
ATOM 613 C C . PHE A 1 82 ? 10.276 5.654 -17.815 1.00 73.00 82 PHE A C 1
ATOM 615 O O . PHE A 1 82 ? 10.451 5.314 -18.988 1.00 73.00 82 PHE A O 1
ATOM 622 N N . THR A 1 83 ? 10.684 4.924 -16.781 1.00 79.38 83 THR A N 1
ATOM 623 C CA . THR A 1 83 ? 11.244 3.586 -16.937 1.00 79.38 83 THR A CA 1
ATOM 624 C C . THR A 1 83 ? 10.142 2.611 -17.381 1.00 79.38 83 THR A C 1
ATOM 626 O O . THR A 1 83 ? 8.981 2.791 -17.008 1.00 79.38 83 THR A O 1
ATOM 629 N N . PRO A 1 84 ? 10.465 1.585 -18.189 1.00 79.06 84 PRO A N 1
ATOM 630 C CA . PRO A 1 84 ? 9.457 0.719 -18.813 1.00 79.06 84 PRO A CA 1
ATOM 631 C C . PRO A 1 84 ? 8.646 -0.125 -17.814 1.00 79.06 84 PRO A C 1
ATOM 633 O O . PRO A 1 84 ? 7.617 -0.681 -18.176 1.00 79.06 84 PRO A O 1
ATOM 636 N N . ASP A 1 85 ? 9.088 -0.222 -16.559 1.00 82.38 85 ASP A N 1
ATOM 637 C CA . ASP A 1 85 ? 8.378 -0.881 -15.460 1.00 82.38 85 ASP A CA 1
ATOM 638 C C . ASP A 1 85 ? 7.233 -0.039 -14.861 1.00 82.38 85 ASP A C 1
ATOM 640 O O . ASP A 1 85 ? 6.409 -0.569 -14.114 1.00 82.38 85 ASP A O 1
ATOM 644 N N . ILE A 1 86 ? 7.151 1.258 -15.178 1.00 87.94 86 ILE A N 1
ATOM 645 C CA . ILE A 1 86 ? 6.096 2.144 -14.675 1.00 87.94 86 ILE A CA 1
ATOM 646 C C . ILE A 1 86 ? 4.897 2.096 -15.623 1.00 87.94 86 ILE A C 1
ATOM 648 O O . ILE A 1 86 ? 4.872 2.734 -16.674 1.00 87.94 86 ILE A O 1
ATOM 652 N N . THR A 1 87 ? 3.863 1.361 -15.218 1.00 88.19 87 THR A N 1
ATOM 653 C CA . THR A 1 87 ? 2.567 1.348 -15.908 1.00 88.19 87 THR A CA 1
ATOM 654 C C . THR A 1 87 ? 1.702 2.552 -15.498 1.00 88.19 87 THR A C 1
ATOM 656 O O . THR A 1 87 ? 1.924 3.134 -14.431 1.00 88.19 87 THR A O 1
ATOM 659 N N . PRO A 1 88 ? 0.667 2.925 -16.280 1.00 89.88 88 PRO A N 1
ATOM 660 C CA . PRO A 1 88 ? -0.213 4.049 -15.941 1.00 89.88 88 PRO A CA 1
ATOM 661 C C . PRO A 1 88 ? -0.864 3.938 -14.554 1.00 89.88 88 PRO A C 1
ATOM 663 O O . PRO A 1 88 ? -0.965 4.933 -13.840 1.00 89.88 88 PRO A O 1
ATOM 666 N N . ILE A 1 89 ? -1.248 2.725 -14.135 1.00 90.12 89 ILE A N 1
ATOM 667 C CA . ILE A 1 89 ? -1.821 2.482 -12.803 1.00 90.12 89 ILE A CA 1
ATOM 668 C C . ILE A 1 89 ? -0.775 2.585 -11.684 1.00 90.12 89 ILE A C 1
ATOM 670 O O . ILE A 1 89 ? -1.090 3.084 -10.606 1.00 90.12 89 ILE A O 1
ATOM 674 N N . ILE A 1 90 ? 0.479 2.190 -11.939 1.00 91.62 90 ILE A N 1
ATOM 675 C CA . ILE A 1 90 ? 1.583 2.380 -10.986 1.00 91.62 90 ILE A CA 1
ATOM 676 C C . ILE A 1 90 ? 1.852 3.875 -10.797 1.00 91.62 90 ILE A C 1
ATOM 678 O O . ILE A 1 90 ? 1.956 4.335 -9.662 1.00 91.62 90 ILE A O 1
ATOM 682 N N . LEU A 1 91 ? 1.898 4.646 -11.887 1.00 90.94 91 LEU A N 1
ATOM 683 C CA . LEU A 1 91 ? 2.112 6.092 -11.822 1.00 90.94 91 LEU A CA 1
ATOM 684 C C . LEU A 1 91 ? 0.962 6.813 -11.103 1.00 90.94 91 LEU A C 1
ATOM 686 O O . LEU A 1 91 ? 1.214 7.690 -10.277 1.00 90.94 91 LEU A O 1
ATOM 690 N N . ALA A 1 92 ? -0.286 6.423 -11.374 1.00 90.38 92 ALA A N 1
ATOM 691 C CA . ALA A 1 92 ? -1.451 6.942 -10.661 1.00 90.38 92 ALA A CA 1
ATOM 692 C C . ALA A 1 92 ? -1.374 6.631 -9.156 1.00 90.38 92 ALA A C 1
ATOM 694 O O . ALA A 1 92 ? -1.581 7.524 -8.337 1.00 90.38 92 ALA A O 1
ATOM 695 N N . GLY A 1 93 ? -0.980 5.403 -8.795 1.00 92.81 93 GLY A N 1
ATOM 696 C CA . GLY A 1 93 ? -0.730 4.996 -7.410 1.00 92.81 93 GLY A CA 1
ATOM 697 C C . GLY A 1 93 ? 0.386 5.799 -6.736 1.00 92.81 93 GLY A C 1
ATOM 698 O O . GLY A 1 93 ? 0.242 6.208 -5.589 1.00 92.81 93 GLY A O 1
ATOM 699 N N . HIS A 1 94 ? 1.477 6.110 -7.444 1.00 93.81 94 HIS A N 1
ATOM 700 C CA . HIS A 1 94 ? 2.555 6.957 -6.905 1.00 93.81 94 HIS A CA 1
ATOM 701 C C . HIS A 1 94 ? 2.084 8.375 -6.572 1.00 93.81 94 HIS A C 1
ATOM 703 O O . HIS A 1 94 ? 2.607 8.981 -5.640 1.00 93.81 94 HIS A O 1
ATOM 709 N N . ARG A 1 95 ? 1.120 8.905 -7.334 1.00 90.88 95 ARG A N 1
ATOM 710 C CA . ARG A 1 95 ? 0.512 10.226 -7.103 1.00 90.88 95 ARG A CA 1
ATOM 711 C C . ARG A 1 95 ? -0.667 10.198 -6.137 1.00 90.88 95 ARG A C 1
ATOM 713 O O . ARG A 1 95 ? -1.151 11.266 -5.790 1.00 90.88 95 ARG A O 1
ATOM 720 N N . ASP A 1 96 ? -1.096 9.010 -5.713 1.00 91.75 96 ASP A N 1
ATOM 721 C CA . ASP A 1 96 ? -2.192 8.810 -4.763 1.00 91.75 96 ASP A CA 1
ATOM 722 C C . ASP A 1 96 ? -3.504 9.499 -5.183 1.00 91.75 96 ASP A C 1
ATOM 724 O O . ASP A 1 96 ? -4.267 9.963 -4.343 1.00 91.75 96 ASP A O 1
ATOM 728 N N . ASN A 1 97 ? -3.758 9.593 -6.494 1.00 90.00 97 ASN A N 1
ATOM 729 C CA . ASN A 1 97 ? -4.938 10.272 -7.028 1.00 90.00 97 ASN A CA 1
ATOM 730 C C . ASN A 1 97 ? -6.117 9.293 -7.132 1.00 90.00 97 ASN A C 1
ATOM 732 O O . ASN A 1 97 ? -6.119 8.392 -7.977 1.00 90.00 97 ASN A O 1
ATOM 736 N N . TYR A 1 98 ? -7.115 9.479 -6.271 1.00 91.50 98 TYR A N 1
ATOM 737 C CA . TYR A 1 98 ? -8.255 8.579 -6.132 1.00 91.50 98 TYR A CA 1
ATOM 738 C C . TYR A 1 98 ? -9.064 8.430 -7.428 1.00 91.50 98 TYR A C 1
ATOM 740 O O . TYR A 1 98 ? -9.366 7.307 -7.838 1.00 91.50 98 TYR A O 1
ATOM 748 N N . GLU A 1 99 ? -9.380 9.533 -8.107 1.00 92.12 99 GLU A N 1
ATOM 749 C CA . GLU A 1 99 ? -10.229 9.551 -9.299 1.00 92.12 99 GLU A CA 1
ATOM 750 C C . GLU A 1 99 ? -9.576 8.792 -10.455 1.00 92.12 99 GLU A C 1
ATOM 752 O O . GLU A 1 99 ? -10.207 7.944 -11.092 1.00 92.12 99 GLU A O 1
ATOM 757 N N . ILE A 1 100 ? -8.290 9.051 -10.700 1.00 87.94 100 ILE A N 1
ATOM 758 C CA . ILE A 1 100 ? -7.539 8.397 -11.775 1.00 87.94 100 ILE A CA 1
ATOM 759 C C . ILE A 1 100 ? -7.389 6.904 -11.479 1.00 87.94 100 ILE A C 1
ATOM 761 O O . ILE A 1 100 ? -7.609 6.078 -12.368 1.00 87.94 100 ILE A O 1
ATOM 765 N N . ILE A 1 101 ? -7.041 6.542 -10.239 1.00 88.69 101 ILE A N 1
ATOM 766 C CA . ILE A 1 101 ? -6.913 5.137 -9.835 1.00 88.69 101 ILE A CA 1
ATOM 767 C C . ILE A 1 101 ? -8.246 4.415 -10.036 1.00 88.69 101 ILE A C 1
ATOM 769 O O . ILE A 1 101 ? -8.264 3.340 -10.631 1.00 88.69 101 ILE A O 1
ATOM 773 N N . LYS A 1 102 ? -9.363 5.017 -9.615 1.00 90.56 102 LYS A N 1
ATOM 774 C CA . LYS A 1 102 ? -10.702 4.447 -9.783 1.00 90.56 102 LYS A CA 1
ATOM 775 C C . LYS A 1 102 ? -11.041 4.201 -11.253 1.00 90.56 102 LYS A C 1
ATOM 777 O O . LYS A 1 102 ? -11.387 3.081 -11.609 1.00 90.56 102 LYS A O 1
ATOM 782 N N . ILE A 1 103 ? -10.837 5.194 -12.122 1.00 90.62 103 ILE A N 1
ATOM 783 C CA . ILE A 1 103 ? -11.080 5.057 -13.568 1.00 90.62 103 ILE A CA 1
ATOM 784 C C . ILE A 1 103 ? -10.248 3.913 -14.171 1.00 90.62 103 ILE A C 1
ATOM 786 O O . ILE A 1 103 ? -10.739 3.146 -15.003 1.00 90.62 103 ILE A O 1
ATOM 790 N N . LEU A 1 104 ? -8.977 3.789 -13.779 1.00 87.44 104 LEU A N 1
ATOM 791 C CA . LEU A 1 104 ? -8.104 2.717 -14.260 1.00 87.44 104 LEU A CA 1
ATOM 792 C C . LEU A 1 104 ? -8.547 1.345 -13.731 1.00 87.44 104 LEU A C 1
ATOM 794 O O . LEU A 1 104 ? -8.547 0.370 -14.485 1.00 87.44 104 LEU A O 1
ATOM 798 N N . LEU A 1 105 ? -8.974 1.264 -12.470 1.00 91.38 105 LEU A N 1
ATOM 799 C CA . LEU A 1 105 ? -9.510 0.034 -11.893 1.00 91.38 105 LEU A CA 1
ATOM 800 C C . LEU A 1 105 ? -10.823 -0.396 -12.570 1.00 91.38 105 LEU A C 1
ATOM 802 O O . LEU A 1 105 ? -10.977 -1.583 -12.867 1.00 91.38 105 LEU A O 1
ATOM 806 N N . ASP A 1 106 ? -11.725 0.535 -12.878 1.00 91.75 106 ASP A N 1
ATOM 807 C CA . ASP A 1 106 ? -13.000 0.252 -13.557 1.00 91.75 106 ASP A CA 1
ATOM 808 C C . ASP A 1 106 ? -12.782 -0.294 -14.977 1.00 91.75 106 ASP A C 1
ATOM 810 O O . ASP A 1 106 ? -13.524 -1.149 -15.454 1.00 91.75 106 ASP A O 1
ATOM 814 N N . ARG A 1 107 ? -11.696 0.129 -15.635 1.00 90.25 107 ARG A N 1
ATOM 815 C CA . ARG A 1 107 ? -11.255 -0.390 -16.942 1.00 90.25 107 ARG A CA 1
ATOM 816 C C . ARG A 1 107 ? -10.499 -1.723 -16.869 1.00 90.25 107 ARG A C 1
ATOM 818 O O . ARG A 1 107 ? -10.046 -2.216 -17.896 1.00 90.25 107 ARG A O 1
ATOM 825 N N . GLY A 1 108 ? -10.335 -2.300 -15.680 1.00 89.12 108 GLY A N 1
ATOM 826 C CA . GLY A 1 108 ? -9.697 -3.606 -15.488 1.00 89.12 108 GLY A CA 1
ATOM 827 C C . GLY A 1 108 ? -8.174 -3.578 -15.330 1.00 89.12 108 GLY A C 1
ATOM 828 O O . GLY A 1 108 ? -7.565 -4.639 -15.214 1.00 89.12 108 GLY A O 1
ATOM 829 N N . TYR A 1 109 ? -7.536 -2.405 -15.256 1.00 90.56 109 TYR A N 1
ATOM 830 C CA . TYR A 1 109 ? -6.102 -2.334 -14.959 1.00 90.56 109 TYR A CA 1
ATOM 831 C C . TYR A 1 109 ? -5.852 -2.748 -13.506 1.00 90.56 109 TYR A C 1
ATOM 833 O O . TYR A 1 109 ? -6.569 -2.325 -12.600 1.00 90.56 109 TYR A O 1
ATOM 841 N N . ARG A 1 110 ? -4.843 -3.585 -13.257 1.00 90.88 110 ARG A N 1
ATOM 842 C CA . ARG A 1 110 ? -4.458 -4.044 -11.913 1.00 90.88 110 ARG A CA 1
ATOM 843 C C . ARG A 1 110 ? -2.942 -4.030 -11.774 1.00 90.88 110 ARG A C 1
ATOM 845 O O . ARG A 1 110 ? -2.225 -4.195 -12.758 1.00 90.88 110 ARG A O 1
ATOM 852 N N . ILE A 1 111 ? -2.466 -3.837 -10.548 1.00 92.44 111 ILE A N 1
ATOM 853 C CA . ILE A 1 111 ? -1.040 -3.938 -10.231 1.00 92.44 111 ILE A CA 1
ATOM 854 C C . ILE A 1 111 ? -0.751 -5.392 -9.845 1.00 92.44 111 ILE A C 1
ATOM 856 O O . ILE A 1 111 ? -1.351 -5.876 -8.882 1.00 92.44 111 ILE A O 1
ATOM 860 N N . PRO A 1 112 ? 0.128 -6.109 -10.567 1.00 89.62 112 PRO A N 1
ATOM 861 C CA . PRO A 1 112 ? 0.511 -7.457 -10.173 1.00 89.62 112 PRO A CA 1
ATOM 862 C C . PRO A 1 112 ? 1.290 -7.405 -8.856 1.00 89.62 112 PRO A C 1
ATOM 864 O O . PRO A 1 112 ? 2.170 -6.557 -8.679 1.00 89.62 112 PRO A O 1
ATOM 867 N N . LYS A 1 113 ? 0.981 -8.312 -7.922 1.00 91.06 113 LYS A N 1
ATOM 868 C CA . LYS A 1 113 ? 1.731 -8.401 -6.666 1.00 91.06 113 LYS A CA 1
ATOM 869 C C . LYS A 1 113 ? 3.172 -8.851 -6.970 1.00 91.06 113 LYS A C 1
ATOM 871 O O . LYS A 1 113 ? 3.340 -9.902 -7.590 1.00 91.06 113 LYS A O 1
ATOM 876 N N . PRO A 1 114 ? 4.206 -8.105 -6.537 1.00 93.94 114 PRO A N 1
ATOM 877 C CA . PRO A 1 114 ? 5.589 -8.502 -6.767 1.00 93.94 114 PRO A CA 1
ATOM 878 C C . PRO A 1 114 ? 5.928 -9.822 -6.078 1.00 93.94 114 PRO A C 1
ATOM 880 O O . PRO A 1 114 ? 5.467 -10.100 -4.970 1.00 93.94 114 PRO A O 1
ATOM 883 N N . HIS A 1 115 ? 6.796 -10.612 -6.704 1.00 92.06 115 HIS A N 1
ATOM 884 C CA . HIS A 1 115 ? 7.352 -11.804 -6.072 1.00 92.06 115 HIS A CA 1
ATOM 885 C C . HIS A 1 115 ? 8.291 -11.435 -4.910 1.00 92.06 115 HIS A C 1
ATOM 887 O O . HIS A 1 115 ? 8.846 -10.332 -4.842 1.00 92.06 115 HIS A O 1
ATOM 893 N N . ASN A 1 116 ? 8.499 -12.391 -4.001 1.00 88.44 116 ASN A N 1
ATOM 894 C CA . ASN A 1 116 ? 9.463 -12.253 -2.910 1.00 88.44 116 ASN A CA 1
ATOM 895 C C . ASN A 1 116 ? 10.885 -12.020 -3.460 1.00 88.44 116 ASN A C 1
ATOM 897 O O . ASN A 1 116 ? 11.249 -12.568 -4.501 1.00 88.44 116 ASN A O 1
ATOM 901 N N . ALA A 1 117 ? 11.707 -11.264 -2.727 1.00 87.75 117 ALA A N 1
ATOM 902 C CA . ALA A 1 117 ? 13.107 -11.006 -3.066 1.00 87.75 117 ALA A CA 1
ATOM 903 C C . ALA A 1 117 ? 13.945 -12.272 -3.323 1.00 87.75 117 ALA A C 1
ATOM 905 O O . ALA A 1 117 ? 14.888 -12.222 -4.103 1.00 87.75 117 ALA A O 1
ATOM 906 N N . ARG A 1 118 ? 13.586 -13.409 -2.712 1.00 88.56 118 ARG A N 1
ATOM 907 C CA . ARG A 1 118 ? 14.277 -14.703 -2.877 1.00 88.56 118 ARG A CA 1
ATOM 908 C C . ARG A 1 118 ? 13.532 -15.701 -3.773 1.00 88.56 118 ARG A C 1
ATOM 910 O O . ARG A 1 118 ? 13.711 -16.907 -3.627 1.00 88.56 118 ARG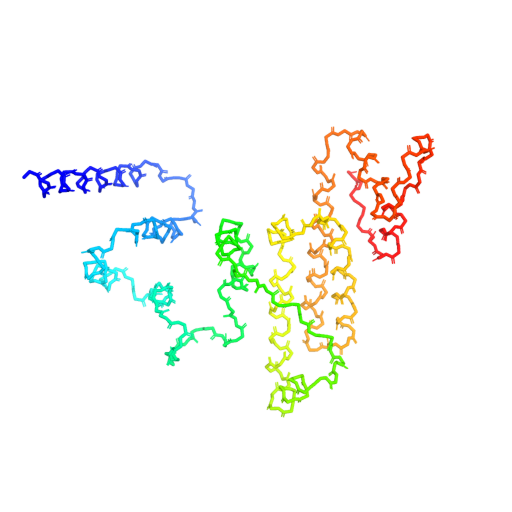 A O 1
ATOM 917 N N . CYS A 1 119 ? 12.645 -15.232 -4.648 1.00 91.88 119 CYS A N 1
ATOM 918 C CA . CYS A 1 119 ? 11.904 -16.112 -5.548 1.00 91.88 119 CYS A CA 1
ATOM 919 C C . CYS A 1 119 ? 12.833 -16.779 -6.579 1.00 91.88 119 CYS A C 1
ATOM 921 O O . CYS A 1 119 ? 13.652 -16.112 -7.203 1.00 91.88 119 CYS A O 1
ATOM 923 N N . SER A 1 120 ? 12.669 -18.088 -6.782 1.00 93.00 120 SER A N 1
ATOM 924 C CA . SER A 1 120 ? 13.441 -18.906 -7.728 1.00 93.00 120 SER A CA 1
ATOM 925 C C . SER A 1 120 ? 12.664 -19.263 -9.005 1.00 93.00 120 SER A C 1
ATOM 927 O O . SER A 1 120 ? 12.977 -20.252 -9.669 1.00 93.00 120 SER A O 1
ATOM 929 N N . CYS A 1 121 ? 11.629 -18.495 -9.365 1.00 94.88 121 CYS A N 1
ATOM 930 C CA . CYS A 1 121 ? 10.942 -18.697 -10.642 1.00 94.88 121 CYS A CA 1
ATOM 931 C C . CYS A 1 121 ? 11.811 -18.229 -11.820 1.00 94.88 121 CYS A C 1
ATOM 933 O O . CYS A 1 121 ? 12.708 -17.400 -11.655 1.00 94.88 121 CYS A O 1
ATOM 935 N N . LYS A 1 122 ? 11.516 -18.741 -13.022 1.00 95.38 122 LYS A N 1
ATOM 936 C CA . LYS A 1 122 ? 12.276 -18.427 -14.241 1.00 95.38 122 LYS A CA 1
ATOM 937 C C . LYS A 1 122 ? 12.347 -16.917 -14.493 1.00 95.38 122 LYS A C 1
ATOM 939 O O . LYS A 1 122 ? 13.443 -16.400 -14.652 1.00 95.38 122 LYS A O 1
ATOM 944 N N . ASP A 1 123 ? 11.220 -16.212 -14.400 1.00 91.38 123 ASP A N 1
ATOM 945 C CA . ASP A 1 123 ? 11.152 -14.767 -14.670 1.00 91.38 123 ASP A CA 1
ATOM 946 C C . ASP A 1 123 ? 12.004 -13.933 -13.696 1.00 91.38 123 ASP A C 1
ATOM 948 O O . ASP A 1 123 ? 12.682 -12.993 -14.108 1.00 91.38 123 ASP A O 1
ATOM 952 N N . CYS A 1 124 ? 12.017 -14.288 -12.404 1.00 92.50 124 CYS A N 1
ATOM 953 C CA . CYS A 1 124 ? 12.839 -13.605 -11.399 1.00 92.50 124 CYS A CA 1
ATOM 954 C C . CYS A 1 124 ? 14.331 -13.896 -11.580 1.00 92.50 124 CYS A C 1
ATOM 956 O O . CYS A 1 124 ? 15.148 -12.987 -11.443 1.00 92.50 124 CYS A O 1
ATOM 958 N N . ILE A 1 125 ? 14.692 -15.143 -11.902 1.00 93.88 125 ILE A N 1
ATOM 959 C CA . ILE A 1 125 ? 16.089 -15.521 -12.146 1.00 93.88 125 ILE A CA 1
ATOM 960 C C . ILE A 1 125 ? 16.609 -14.805 -13.393 1.00 93.88 125 ILE A C 1
ATOM 962 O O . ILE A 1 125 ? 17.658 -14.170 -13.325 1.00 93.88 125 ILE A O 1
ATOM 966 N N . THR A 1 126 ? 15.866 -14.858 -14.501 1.00 93.88 126 THR A N 1
ATOM 967 C CA . THR A 1 126 ? 16.243 -14.193 -15.751 1.00 93.88 126 THR A CA 1
ATOM 968 C C . THR A 1 126 ? 16.344 -12.683 -15.556 1.00 93.88 126 THR A C 1
ATOM 970 O O . THR A 1 126 ? 17.396 -12.112 -15.827 1.00 93.88 126 THR A O 1
ATOM 973 N N . GLY A 1 127 ? 15.320 -12.041 -14.979 1.00 89.75 127 GLY A N 1
ATOM 974 C CA . GLY A 1 127 ? 15.339 -10.596 -14.738 1.00 89.75 127 GLY A CA 1
ATOM 975 C C . GLY A 1 127 ? 16.485 -10.148 -13.824 1.00 89.75 127 GLY A C 1
ATOM 976 O O . GLY A 1 127 ? 17.089 -9.107 -14.064 1.00 89.75 127 GLY A O 1
ATOM 977 N N . SER A 1 128 ? 16.830 -10.946 -12.806 1.00 90.69 128 SER A N 1
ATOM 978 C CA . SER A 1 128 ? 17.958 -10.644 -11.920 1.00 90.69 128 SER A CA 1
ATOM 979 C C . SER A 1 128 ? 19.330 -10.893 -12.557 1.00 90.69 128 SER A C 1
ATOM 981 O O . SER A 1 128 ? 20.287 -10.237 -12.148 1.00 90.69 128 SER A O 1
ATOM 983 N N . GLN A 1 129 ? 19.455 -11.850 -13.484 1.00 92.12 129 GLN A N 1
ATOM 984 C CA . GLN A 1 129 ? 20.702 -12.117 -14.212 1.00 92.12 129 GLN A CA 1
ATOM 985 C C . GLN A 1 129 ? 20.964 -11.075 -15.301 1.00 92.12 129 GLN A C 1
ATOM 987 O O . GLN A 1 129 ? 22.117 -10.721 -15.527 1.00 92.12 129 GLN A O 1
ATOM 992 N N . GLU A 1 130 ? 19.908 -10.586 -15.955 1.00 91.56 130 GLU A N 1
ATOM 993 C CA . GLU A 1 130 ? 20.005 -9.525 -16.959 1.00 91.56 130 GLU A CA 1
ATOM 994 C C . GLU A 1 130 ? 20.363 -8.180 -16.320 1.00 91.56 130 GLU A C 1
ATOM 996 O O . GLU A 1 130 ? 21.344 -7.550 -16.711 1.00 91.56 130 GLU A O 1
ATOM 1001 N N . ASP A 1 131 ? 19.577 -7.736 -15.333 1.00 91.25 131 ASP A N 1
ATOM 1002 C CA . ASP A 1 131 ? 19.818 -6.482 -14.620 1.00 91.25 131 ASP A CA 1
ATOM 1003 C C . ASP A 1 131 ? 19.173 -6.513 -13.227 1.00 91.25 131 ASP A C 1
ATOM 1005 O O . ASP A 1 131 ? 17.982 -6.227 -13.043 1.00 91.25 131 ASP A O 1
ATOM 1009 N N . SER A 1 132 ? 19.987 -6.834 -12.218 1.00 90.75 132 SER A N 1
ATOM 1010 C CA . SER A 1 132 ? 19.518 -6.936 -10.834 1.00 90.75 132 SER A CA 1
ATOM 1011 C C . SER A 1 132 ? 18.957 -5.615 -10.301 1.00 90.75 132 SER A C 1
ATOM 1013 O O . SER A 1 132 ? 17.935 -5.618 -9.611 1.00 90.75 132 SER A O 1
ATOM 1015 N N . LEU A 1 133 ? 19.559 -4.475 -10.660 1.00 90.31 133 LEU A N 1
ATOM 1016 C CA . LEU A 1 133 ? 19.137 -3.164 -10.176 1.00 90.31 133 LEU A CA 1
ATOM 1017 C C . LEU A 1 133 ? 17.797 -2.763 -10.784 1.00 90.31 133 LEU A C 1
ATOM 1019 O O . LEU A 1 133 ? 16.924 -2.272 -10.066 1.00 90.31 133 LEU A O 1
ATOM 1023 N N . ARG A 1 134 ? 17.594 -2.993 -12.087 1.00 90.62 134 ARG A N 1
ATOM 1024 C CA . ARG A 1 134 ? 16.291 -2.759 -12.726 1.00 90.62 134 ARG A CA 1
ATOM 1025 C C . ARG A 1 134 ? 15.224 -3.699 -12.185 1.00 90.62 134 ARG A C 1
ATOM 1027 O O . ARG A 1 134 ? 14.101 -3.243 -11.962 1.00 90.62 134 ARG A O 1
ATOM 1034 N N . HIS A 1 135 ? 15.559 -4.961 -11.920 1.00 91.62 135 HIS A N 1
ATOM 1035 C CA . HIS A 1 135 ? 14.626 -5.915 -11.325 1.00 91.62 135 HIS A CA 1
ATOM 1036 C C . HIS A 1 135 ? 14.175 -5.471 -9.921 1.00 91.62 135 HIS A C 1
ATOM 1038 O O . HIS A 1 135 ? 12.974 -5.378 -9.651 1.00 91.62 135 HIS A O 1
ATOM 1044 N N . SER A 1 136 ? 15.115 -5.086 -9.052 1.00 92.81 136 SER A N 1
ATOM 1045 C CA . SER A 1 136 ? 14.803 -4.524 -7.730 1.00 92.81 136 SER A CA 1
ATOM 1046 C C . SER A 1 136 ? 14.046 -3.194 -7.819 1.00 92.81 136 SER A C 1
ATOM 1048 O O . SER A 1 136 ? 13.099 -2.972 -7.061 1.00 92.81 136 SER A O 1
ATOM 1050 N N . ARG A 1 137 ? 14.388 -2.324 -8.782 1.00 93.00 137 ARG A N 1
ATOM 1051 C CA . ARG A 1 137 ? 13.698 -1.043 -9.007 1.00 93.00 137 ARG A CA 1
ATOM 1052 C C . ARG A 1 137 ? 12.237 -1.231 -9.426 1.00 93.00 137 ARG A C 1
ATOM 1054 O O . ARG A 1 137 ? 11.361 -0.531 -8.921 1.00 93.00 137 ARG A O 1
ATOM 1061 N N . SER A 1 138 ? 11.965 -2.200 -10.296 1.00 93.38 138 SER A N 1
ATOM 1062 C CA . SER A 1 138 ? 10.599 -2.557 -10.689 1.00 93.38 138 SER A CA 1
ATOM 1063 C C . SER A 1 138 ? 9.776 -3.021 -9.482 1.00 93.38 138 SER A C 1
ATOM 1065 O O . SER A 1 138 ? 8.651 -2.557 -9.276 1.00 93.38 138 SER A O 1
ATOM 1067 N N . ARG A 1 139 ? 10.365 -3.856 -8.613 1.00 95.00 139 ARG A N 1
ATOM 1068 C CA . ARG A 1 139 ? 9.719 -4.335 -7.384 1.00 95.00 139 ARG A CA 1
ATOM 1069 C C . ARG A 1 139 ? 9.360 -3.194 -6.426 1.00 95.00 139 ARG A C 1
ATOM 1071 O O . ARG A 1 139 ? 8.202 -3.105 -6.015 1.00 95.00 139 ARG A O 1
ATOM 1078 N N . ILE A 1 140 ? 10.301 -2.306 -6.088 1.00 95.38 140 ILE A N 1
ATOM 1079 C CA . ILE A 1 140 ? 10.013 -1.164 -5.195 1.00 95.38 140 ILE A CA 1
ATOM 1080 C C . ILE A 1 140 ? 8.974 -0.221 -5.822 1.00 95.38 140 ILE A C 1
ATOM 1082 O O . ILE A 1 140 ? 8.103 0.272 -5.110 1.00 95.38 140 ILE A O 1
ATOM 1086 N N . ASN A 1 141 ? 8.992 -0.007 -7.142 1.00 95.19 141 ASN A N 1
ATOM 1087 C CA . ASN A 1 141 ? 7.997 0.824 -7.828 1.00 95.19 141 ASN A CA 1
ATOM 1088 C C . ASN A 1 141 ? 6.583 0.240 -7.732 1.00 95.19 141 ASN A C 1
ATOM 1090 O O . ASN A 1 141 ? 5.633 0.982 -7.471 1.00 95.19 141 ASN A O 1
ATOM 1094 N N . ALA A 1 142 ? 6.438 -1.077 -7.871 1.00 96.12 142 ALA A N 1
ATOM 1095 C CA . ALA A 1 142 ? 5.161 -1.745 -7.657 1.00 96.12 142 ALA A CA 1
ATOM 1096 C C . ALA A 1 142 ? 4.695 -1.625 -6.195 1.00 96.12 142 ALA A C 1
ATOM 1098 O O . ALA A 1 142 ? 3.548 -1.255 -5.949 1.00 96.12 142 ALA A O 1
ATOM 1099 N N . TYR A 1 143 ? 5.585 -1.834 -5.216 1.00 97.19 143 TYR A N 1
ATOM 1100 C CA . TYR A 1 143 ? 5.251 -1.653 -3.797 1.00 97.19 143 TYR A CA 1
ATOM 1101 C C . TYR A 1 143 ? 4.889 -0.209 -3.435 1.00 97.19 143 TYR A C 1
ATOM 1103 O O . TYR A 1 143 ? 3.966 0.000 -2.652 1.00 97.19 143 TYR A O 1
ATOM 1111 N N . LYS A 1 144 ? 5.553 0.790 -4.031 1.00 96.38 144 LYS A N 1
ATOM 1112 C CA . LYS A 1 144 ? 5.203 2.213 -3.875 1.00 96.38 144 LYS A CA 1
ATOM 1113 C C . LYS A 1 144 ? 3.756 2.482 -4.283 1.00 96.38 144 LYS A C 1
ATOM 1115 O O . LYS A 1 144 ? 3.061 3.214 -3.587 1.00 96.38 144 LYS A O 1
ATOM 1120 N N . ALA A 1 145 ? 3.300 1.875 -5.378 1.00 96.44 145 ALA A N 1
ATOM 1121 C CA . ALA A 1 145 ? 1.922 2.016 -5.828 1.00 96.44 145 ALA A CA 1
ATOM 1122 C C . ALA A 1 145 ? 0.938 1.210 -4.962 1.00 96.44 145 ALA A C 1
ATOM 1124 O O . ALA A 1 145 ? -0.105 1.739 -4.597 1.00 96.44 145 ALA A O 1
ATOM 1125 N N . LEU A 1 146 ? 1.280 -0.024 -4.570 1.00 96.94 146 LEU A N 1
ATOM 1126 C CA . LEU A 1 146 ? 0.451 -0.856 -3.679 1.00 96.94 146 LEU A CA 1
ATOM 1127 C C . LEU A 1 146 ? 0.249 -0.241 -2.287 1.00 96.94 146 LEU A C 1
ATOM 1129 O O . LEU A 1 146 ? -0.785 -0.456 -1.668 1.00 96.94 146 LEU A O 1
ATOM 1133 N N . ALA A 1 147 ? 1.218 0.540 -1.811 1.00 97.06 147 ALA A N 1
ATOM 1134 C CA . ALA A 1 147 ? 1.158 1.256 -0.540 1.00 97.06 147 ALA A CA 1
ATOM 1135 C C . ALA A 1 147 ? 0.380 2.589 -0.604 1.00 97.06 147 ALA A C 1
ATOM 1137 O O . ALA A 1 147 ? 0.405 3.349 0.363 1.00 97.06 147 ALA A O 1
ATOM 1138 N N . SER A 1 148 ? -0.277 2.915 -1.724 1.00 96.75 148 SER A N 1
ATOM 1139 C CA . SER A 1 148 ? -1.167 4.080 -1.829 1.00 96.75 148 SER A CA 1
ATOM 1140 C C . SER A 1 148 ? -2.459 3.854 -1.024 1.00 96.75 148 SER A C 1
ATOM 1142 O O . SER A 1 148 ? -3.185 2.903 -1.318 1.00 96.75 148 SER A O 1
ATOM 1144 N N . PRO A 1 149 ? -2.787 4.734 -0.056 1.00 96.31 149 PRO A N 1
ATOM 1145 C CA . PRO A 1 149 ? -4.088 4.815 0.607 1.00 96.31 149 PRO A CA 1
ATOM 1146 C C . PRO A 1 149 ? -5.273 4.701 -0.349 1.00 96.31 149 PRO A C 1
ATOM 1148 O O . PRO A 1 149 ? -6.140 3.849 -0.157 1.00 96.31 149 PRO A O 1
ATOM 1151 N N . SER A 1 150 ? -5.280 5.502 -1.419 1.00 95.69 150 SER A N 1
ATOM 1152 C CA . SER A 1 150 ? -6.373 5.525 -2.393 1.00 95.69 150 SER A CA 1
ATOM 1153 C C . SER A 1 150 ? -6.557 4.168 -3.069 1.00 95.69 150 SER A C 1
ATOM 1155 O O . SER A 1 150 ? -7.680 3.677 -3.197 1.00 95.69 150 SER A O 1
ATOM 1157 N N . LEU A 1 151 ? -5.453 3.522 -3.455 1.00 95.81 151 LEU A N 1
ATOM 1158 C CA . LEU A 1 151 ? -5.499 2.194 -4.057 1.00 95.81 151 LEU A CA 1
ATOM 1159 C C . LEU A 1 151 ? -5.964 1.128 -3.057 1.00 95.81 151 LEU A C 1
ATOM 1161 O O . LEU A 1 151 ? -6.778 0.279 -3.423 1.00 95.81 151 LEU A O 1
ATOM 1165 N N . ILE A 1 152 ? -5.484 1.163 -1.810 1.00 96.56 152 ILE A N 1
ATOM 1166 C CA . ILE A 1 152 ? -5.897 0.217 -0.763 1.00 96.56 152 ILE A CA 1
ATOM 1167 C C . ILE A 1 152 ? -7.404 0.348 -0.496 1.00 96.56 152 ILE A C 1
ATOM 1169 O O . ILE A 1 152 ? -8.095 -0.669 -0.465 1.00 96.56 152 ILE A O 1
ATOM 1173 N N . CYS A 1 153 ? -7.929 1.574 -0.397 1.00 95.25 153 CYS A N 1
ATOM 1174 C CA . CYS A 1 153 ? -9.361 1.844 -0.227 1.00 95.25 153 CYS A CA 1
ATOM 1175 C C . CYS A 1 153 ? -10.224 1.298 -1.371 1.00 95.25 153 CYS A C 1
ATOM 1177 O O . CYS A 1 153 ? -11.321 0.804 -1.131 1.00 95.25 153 CYS A O 1
ATOM 1179 N N . LEU A 1 154 ? -9.757 1.417 -2.616 1.00 94.44 154 LEU A N 1
ATOM 1180 C CA . LEU A 1 154 ? -10.525 1.014 -3.797 1.00 94.44 154 LEU A CA 1
ATOM 1181 C C . LEU A 1 154 ? -10.445 -0.488 -4.093 1.00 94.44 154 LEU A C 1
ATOM 1183 O O . LEU A 1 154 ? -11.372 -1.048 -4.675 1.00 94.44 154 LEU A O 1
ATOM 1187 N N . SER A 1 155 ? -9.326 -1.132 -3.755 1.00 93.50 155 SER A N 1
ATOM 1188 C CA . SER A 1 155 ? -9.047 -2.517 -4.157 1.00 93.50 155 SER A CA 1
ATOM 1189 C C . SER A 1 155 ? -9.239 -3.552 -3.050 1.00 93.50 155 SER A C 1
ATOM 1191 O O . SER A 1 155 ? -9.453 -4.725 -3.360 1.00 93.50 155 SER A O 1
ATOM 1193 N N . SER A 1 156 ? -9.163 -3.156 -1.775 1.00 94.06 156 SER A N 1
ATOM 1194 C CA . SER A 1 156 ? -9.233 -4.092 -0.653 1.00 94.06 156 SER A CA 1
ATOM 1195 C C . SER A 1 156 ? -10.632 -4.209 -0.049 1.00 94.06 156 SER A C 1
ATOM 1197 O O . SER A 1 156 ? -11.367 -3.234 0.068 1.00 94.06 156 SER A O 1
ATOM 1199 N N . LYS A 1 157 ? -10.970 -5.421 0.411 1.00 90.88 157 LYS A N 1
ATOM 1200 C CA . LYS A 1 157 ? -12.166 -5.690 1.224 1.00 90.88 157 LYS A CA 1
ATOM 1201 C C . LYS A 1 157 ? -12.004 -5.224 2.676 1.00 90.88 157 LYS A C 1
ATOM 1203 O O . LYS A 1 157 ? -12.978 -4.817 3.296 1.00 90.88 157 LYS A O 1
ATOM 1208 N N . ASP A 1 158 ? -10.791 -5.322 3.218 1.00 91.31 158 ASP A N 1
ATOM 1209 C CA . ASP A 1 158 ? -10.456 -4.924 4.588 1.00 91.31 158 ASP A CA 1
ATOM 1210 C C . ASP A 1 158 ? -9.172 -4.079 4.559 1.00 91.31 158 ASP A C 1
ATOM 1212 O O . ASP A 1 158 ? -8.059 -4.631 4.581 1.00 91.31 158 ASP A O 1
ATOM 1216 N N . PRO A 1 159 ? -9.300 -2.743 4.459 1.00 94.19 159 PRO A N 1
ATOM 1217 C CA . PRO A 1 159 ? -8.152 -1.865 4.284 1.00 94.19 159 PRO A CA 1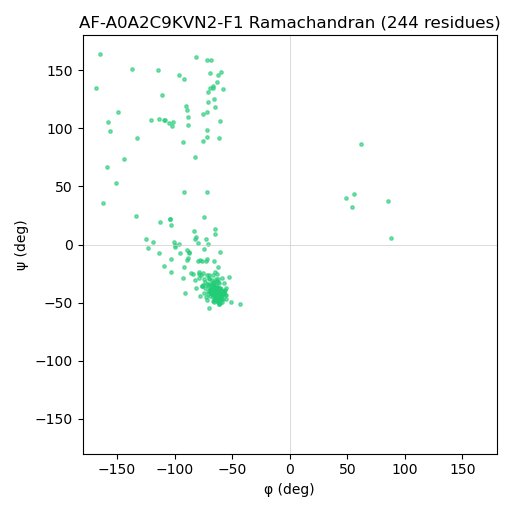
ATOM 1218 C C . PRO A 1 159 ? -7.225 -1.887 5.504 1.00 94.19 159 PRO A C 1
ATOM 1220 O O . PRO A 1 159 ? -6.012 -1.930 5.330 1.00 94.19 159 PRO A O 1
ATOM 1223 N N . ILE A 1 160 ? -7.762 -1.975 6.728 1.00 92.88 160 ILE A N 1
ATOM 1224 C CA . ILE A 1 160 ? -6.960 -2.000 7.964 1.00 92.88 160 ILE A CA 1
ATOM 1225 C C . ILE A 1 160 ? -6.081 -3.255 8.010 1.00 92.88 160 ILE A C 1
ATOM 1227 O O . ILE A 1 160 ? -4.883 -3.171 8.288 1.00 92.88 160 ILE A O 1
ATOM 1231 N N . LEU A 1 161 ? -6.660 -4.427 7.723 1.00 92.56 161 LEU A N 1
ATOM 1232 C CA . LEU A 1 161 ? -5.900 -5.677 7.686 1.00 92.56 161 LEU A CA 1
ATOM 1233 C C . LEU A 1 161 ? -4.824 -5.639 6.597 1.00 92.56 161 LEU A C 1
ATOM 1235 O O . LEU A 1 161 ? -3.668 -5.975 6.854 1.00 92.56 161 LEU A O 1
ATOM 1239 N N . THR A 1 162 ? -5.197 -5.169 5.407 1.00 95.00 162 THR A N 1
ATOM 1240 C CA . THR A 1 162 ? -4.288 -5.074 4.257 1.00 95.00 162 THR A CA 1
ATOM 1241 C C . THR A 1 162 ? -3.092 -4.188 4.577 1.00 95.00 162 THR A C 1
ATOM 1243 O O . THR A 1 162 ? -1.953 -4.551 4.295 1.00 95.00 162 THR A O 1
ATOM 1246 N N . SER A 1 163 ? -3.318 -3.053 5.237 1.00 95.31 163 SER A N 1
ATOM 1247 C CA . SER A 1 163 ? -2.252 -2.154 5.671 1.00 95.31 163 SER A CA 1
ATOM 1248 C C . SER A 1 163 ? -1.340 -2.781 6.724 1.00 95.31 163 SER A C 1
ATOM 1250 O O . SER A 1 163 ? -0.123 -2.580 6.683 1.00 95.31 163 SER A O 1
ATOM 1252 N N . PHE A 1 164 ? -1.879 -3.589 7.644 1.00 94.56 164 PHE A N 1
ATOM 1253 C CA . PHE A 1 164 ? -1.061 -4.315 8.619 1.00 94.56 164 PHE A CA 1
ATOM 1254 C C . PHE A 1 164 ? -0.163 -5.353 7.952 1.00 94.56 164 PHE A C 1
ATOM 1256 O O . PHE A 1 164 ? 1.039 -5.384 8.234 1.00 94.56 164 PHE A O 1
ATOM 1263 N N . GLU A 1 165 ? -0.718 -6.158 7.051 1.00 94.75 165 GLU A N 1
ATOM 1264 C CA . GLU A 1 165 ? 0.029 -7.164 6.298 1.00 94.75 165 GLU A CA 1
ATOM 1265 C C . GLU A 1 165 ? 1.104 -6.514 5.426 1.00 94.75 165 GLU A C 1
ATOM 1267 O O . GLU A 1 165 ? 2.278 -6.878 5.529 1.00 94.75 165 GLU A O 1
ATOM 1272 N N . LEU A 1 166 ? 0.732 -5.485 4.660 1.00 95.81 166 LEU A N 1
ATOM 1273 C CA . LEU A 1 166 ? 1.639 -4.776 3.764 1.00 95.81 166 LEU A CA 1
ATOM 1274 C C . LEU A 1 166 ? 2.765 -4.077 4.535 1.00 95.81 166 LEU A C 1
ATOM 1276 O O . LEU A 1 166 ? 3.932 -4.201 4.173 1.00 95.81 166 LEU A O 1
ATOM 1280 N N . SER A 1 167 ? 2.461 -3.408 5.653 1.00 96.25 167 SER A N 1
ATOM 1281 C CA . SER A 1 167 ? 3.498 -2.787 6.492 1.00 96.25 167 SER A CA 1
ATOM 1282 C C . SER A 1 167 ? 4.488 -3.811 7.064 1.00 96.25 167 SER A C 1
ATOM 1284 O O . SER A 1 167 ? 5.672 -3.507 7.228 1.00 96.25 167 SER A O 1
ATOM 1286 N N . CYS A 1 168 ? 4.033 -5.031 7.365 1.00 95.06 168 CYS A N 1
ATOM 1287 C CA . CYS A 1 168 ? 4.896 -6.104 7.843 1.00 95.06 168 CYS A CA 1
ATOM 1288 C C . CYS A 1 168 ? 5.771 -6.663 6.719 1.00 95.06 168 CYS A C 1
ATOM 1290 O O . CYS A 1 168 ? 6.977 -6.821 6.914 1.00 95.06 168 CYS A O 1
ATOM 1292 N N . GLU A 1 169 ? 5.182 -6.903 5.548 1.00 95.25 169 GLU A N 1
ATOM 1293 C CA . GLU A 1 169 ? 5.874 -7.359 4.340 1.00 95.25 169 GLU A CA 1
ATOM 1294 C C . GLU A 1 169 ? 6.981 -6.369 3.938 1.00 95.25 169 GLU A C 1
ATOM 1296 O O . GLU A 1 169 ? 8.139 -6.761 3.787 1.00 95.25 169 GLU A O 1
ATOM 1301 N N . LEU A 1 170 ? 6.682 -5.067 3.910 1.00 95.75 170 LEU A N 1
ATOM 1302 C CA . LEU A 1 170 ? 7.654 -4.009 3.608 1.00 95.75 170 LEU A CA 1
ATOM 1303 C C . LEU A 1 170 ? 8.803 -3.949 4.632 1.00 95.75 170 LEU A C 1
ATOM 1305 O O . LEU A 1 170 ? 9.964 -3.807 4.252 1.00 95.75 170 LEU A O 1
ATOM 1309 N N . LYS A 1 171 ? 8.521 -4.134 5.930 1.00 94.94 171 LYS A N 1
ATOM 1310 C CA . LYS A 1 171 ? 9.558 -4.221 6.983 1.00 94.94 171 LYS A CA 1
ATOM 1311 C C . LYS A 1 171 ? 10.439 -5.464 6.874 1.00 94.94 171 LYS A C 1
ATOM 1313 O O . LYS A 1 171 ? 11.546 -5.478 7.411 1.00 94.94 171 LYS A O 1
ATOM 1318 N N . GLN A 1 172 ? 9.936 -6.543 6.281 1.00 94.06 172 GLN A N 1
ATOM 1319 C CA . GLN A 1 172 ? 10.744 -7.727 6.001 1.00 94.06 172 GLN A CA 1
ATOM 1320 C C . GLN A 1 172 ? 11.616 -7.484 4.770 1.00 94.06 172 GLN A C 1
ATOM 1322 O O . GLN A 1 172 ? 12.813 -7.760 4.819 1.00 94.06 172 GLN A O 1
ATOM 1327 N N . LEU A 1 173 ? 11.049 -6.894 3.714 1.00 94.38 173 LEU A N 1
ATOM 1328 C CA . LEU A 1 173 ? 11.775 -6.531 2.496 1.00 94.38 173 LEU A CA 1
ATOM 1329 C C . LEU A 1 173 ? 12.912 -5.543 2.767 1.00 94.38 173 LEU A C 1
ATOM 1331 O O . LEU A 1 173 ? 14.001 -5.744 2.242 1.00 94.38 173 LEU A O 1
ATOM 1335 N N . SER A 1 174 ? 12.728 -4.570 3.665 1.00 95.25 174 SER A N 1
ATOM 1336 C CA . SER A 1 174 ? 13.789 -3.619 4.035 1.00 95.25 174 SER A CA 1
ATOM 1337 C C . SER A 1 174 ? 15.025 -4.266 4.677 1.00 95.25 174 SER A C 1
ATOM 1339 O O . SER A 1 174 ? 16.094 -3.662 4.713 1.00 95.25 174 SER A O 1
ATOM 1341 N N . LYS A 1 175 ? 14.896 -5.492 5.203 1.00 93.69 175 LYS A N 1
ATOM 1342 C CA . LYS A 1 175 ? 16.013 -6.280 5.752 1.00 93.69 175 LYS A CA 1
ATOM 1343 C C . LYS A 1 175 ? 16.654 -7.202 4.721 1.00 93.69 175 LYS A C 1
ATOM 1345 O O . LYS A 1 175 ? 17.745 -7.708 4.966 1.00 93.69 175 LYS A O 1
ATOM 1350 N N . LEU A 1 176 ? 15.935 -7.497 3.641 1.00 91.94 176 LEU A N 1
ATOM 1351 C CA . LEU A 1 176 ? 16.393 -8.370 2.566 1.00 91.94 176 LEU A CA 1
ATOM 1352 C C . LEU A 1 176 ? 17.108 -7.568 1.477 1.00 91.94 176 LEU A C 1
ATOM 1354 O O . LEU A 1 176 ? 18.136 -8.021 0.990 1.00 91.94 176 LEU A O 1
ATOM 1358 N N . GLU A 1 177 ? 16.575 -6.398 1.124 1.00 90.81 177 GLU A N 1
ATOM 1359 C CA . GLU A 1 177 ? 17.139 -5.482 0.132 1.00 90.81 177 GLU A CA 1
ATOM 1360 C C . GLU A 1 177 ? 17.687 -4.233 0.822 1.00 90.81 177 GLU A C 1
ATOM 1362 O O . GLU A 1 177 ? 16.932 -3.373 1.287 1.00 90.81 177 GLU A O 1
ATOM 1367 N N . ASN A 1 178 ? 19.013 -4.126 0.889 1.00 89.19 178 ASN A N 1
ATOM 1368 C CA . ASN A 1 178 ? 19.674 -3.027 1.589 1.00 89.19 178 ASN A CA 1
ATOM 1369 C C . ASN A 1 178 ? 19.682 -1.735 0.760 1.00 89.19 178 ASN A C 1
ATOM 1371 O O . ASN A 1 178 ? 19.648 -0.645 1.328 1.00 89.19 178 ASN A O 1
ATOM 1375 N N . GLU A 1 179 ? 19.677 -1.850 -0.568 1.00 90.88 179 GLU A N 1
ATOM 1376 C CA . GLU A 1 179 ? 19.770 -0.749 -1.529 1.00 90.88 179 GLU A CA 1
ATOM 1377 C C . GLU A 1 179 ? 18.580 0.213 -1.410 1.00 90.88 179 GLU A C 1
ATOM 1379 O O . GLU A 1 179 ? 18.746 1.430 -1.470 1.00 90.88 179 GLU A O 1
ATOM 1384 N N . PHE A 1 180 ? 17.381 -0.332 -1.182 1.00 94.31 180 PHE A N 1
ATOM 1385 C CA . PHE A 1 180 ? 16.128 0.423 -1.055 1.00 94.31 180 PHE A CA 1
ATOM 1386 C C . PHE A 1 180 ? 15.542 0.367 0.358 1.00 94.31 180 PHE A C 1
ATOM 1388 O O . PHE A 1 180 ? 14.357 0.647 0.558 1.00 94.31 180 PHE A O 1
ATOM 1395 N N . LYS A 1 181 ? 16.360 0.029 1.362 1.00 95.19 181 LYS A N 1
ATOM 1396 C CA . LYS A 1 181 ? 15.921 -0.131 2.754 1.00 95.19 181 LYS A CA 1
ATOM 1397 C C . LYS A 1 181 ? 15.114 1.066 3.262 1.00 95.19 181 LYS A C 1
ATOM 1399 O O . LYS A 1 181 ? 14.019 0.886 3.791 1.00 95.19 181 LYS A O 1
ATOM 1404 N N . ALA A 1 182 ? 15.631 2.280 3.066 1.00 96.88 182 ALA A N 1
ATOM 1405 C CA . ALA A 1 182 ? 14.981 3.506 3.530 1.00 96.88 182 ALA A CA 1
ATOM 1406 C C . ALA A 1 182 ? 13.622 3.749 2.849 1.00 96.88 182 ALA A C 1
ATOM 1408 O O . ALA A 1 182 ? 12.692 4.239 3.487 1.00 96.88 182 ALA A O 1
ATOM 1409 N N . ASP A 1 183 ? 13.485 3.387 1.571 1.00 96.88 183 ASP A N 1
ATOM 1410 C CA . ASP A 1 183 ? 12.223 3.518 0.841 1.00 96.88 183 ASP A CA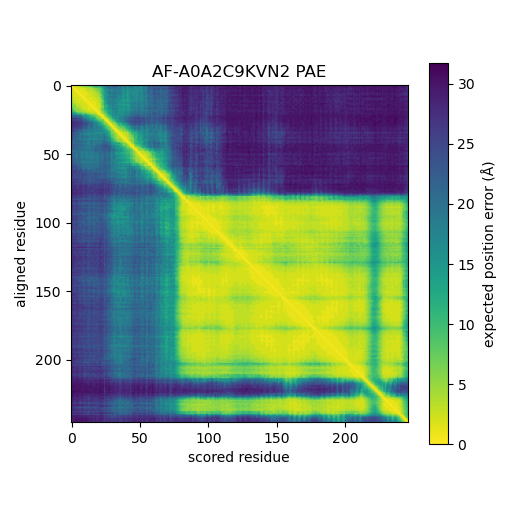 1
ATOM 1411 C C . ASP A 1 183 ? 11.182 2.522 1.361 1.00 96.88 183 ASP A C 1
ATOM 1413 O O . ASP A 1 183 ? 10.043 2.907 1.623 1.00 96.88 183 ASP A O 1
ATOM 1417 N N . TYR A 1 184 ? 11.570 1.264 1.587 1.00 97.38 184 TYR A N 1
ATOM 1418 C CA . TYR A 1 184 ? 10.681 0.265 2.181 1.00 97.38 184 TYR A CA 1
ATOM 1419 C C . TYR A 1 184 ? 10.221 0.653 3.589 1.00 97.38 184 TYR A C 1
ATOM 1421 O O . TYR A 1 184 ? 9.042 0.511 3.912 1.00 97.38 184 TYR A O 1
ATOM 1429 N N . GLU A 1 185 ? 11.122 1.177 4.422 1.00 96.25 185 GLU A N 1
ATOM 1430 C CA . GLU A 1 185 ? 10.779 1.644 5.768 1.00 96.25 185 GLU A CA 1
ATOM 1431 C C . GLU A 1 185 ? 9.790 2.817 5.729 1.00 96.25 185 GLU A C 1
ATOM 1433 O O . GLU A 1 185 ? 8.804 2.799 6.467 1.00 96.25 185 GLU A O 1
ATOM 1438 N N . LYS A 1 186 ? 9.980 3.783 4.819 1.00 97.00 186 LYS A N 1
ATOM 1439 C CA . LYS A 1 186 ? 9.030 4.889 4.607 1.00 97.00 186 LYS A CA 1
ATOM 1440 C C . LYS A 1 186 ? 7.652 4.392 4.172 1.00 97.00 186 LYS A C 1
ATOM 1442 O O . LYS A 1 186 ? 6.647 4.828 4.725 1.00 97.00 186 LYS A O 1
ATOM 1447 N N . LEU A 1 187 ? 7.589 3.462 3.217 1.00 97.00 187 LEU A N 1
ATOM 1448 C CA . LEU A 1 187 ? 6.317 2.890 2.761 1.00 97.00 187 LEU A CA 1
ATOM 1449 C C . LEU A 1 187 ? 5.619 2.095 3.861 1.00 97.00 187 LEU A C 1
ATOM 1451 O O . LEU A 1 187 ? 4.397 2.163 3.993 1.00 97.00 187 LEU A O 1
ATOM 1455 N N . ALA A 1 188 ? 6.390 1.365 4.671 1.00 96.25 188 ALA A N 1
ATOM 1456 C CA . ALA A 1 188 ? 5.843 0.658 5.812 1.00 96.25 188 ALA A CA 1
ATOM 1457 C C . ALA A 1 188 ? 5.188 1.647 6.778 1.00 96.25 188 ALA A C 1
ATOM 1459 O O . ALA A 1 188 ? 4.045 1.423 7.160 1.00 96.25 188 ALA A O 1
ATOM 1460 N N . VAL A 1 189 ? 5.867 2.749 7.122 1.00 95.44 189 VAL A N 1
ATOM 1461 C CA . VAL A 1 189 ? 5.308 3.808 7.979 1.00 95.44 189 VAL A CA 1
ATOM 1462 C C . VAL A 1 189 ? 4.047 4.419 7.365 1.00 95.44 189 VAL A C 1
ATOM 1464 O O . VAL A 1 189 ? 3.052 4.505 8.079 1.00 95.44 189 VAL A O 1
ATOM 1467 N N . LYS A 1 190 ? 4.037 4.723 6.058 1.00 95.50 190 LYS A N 1
ATOM 1468 C CA . LYS A 1 190 ? 2.849 5.236 5.347 1.00 95.50 190 LYS A CA 1
ATOM 1469 C C . LYS A 1 190 ? 1.638 4.309 5.513 1.00 95.50 190 LYS A C 1
ATOM 1471 O O . LYS A 1 190 ? 0.538 4.767 5.796 1.00 95.50 190 LYS A O 1
ATOM 1476 N N . CYS A 1 191 ? 1.835 2.994 5.392 1.00 95.88 191 CYS A N 1
ATOM 1477 C CA . CYS A 1 191 ? 0.758 2.019 5.595 1.00 95.88 191 CYS A CA 1
ATOM 1478 C C . CYS A 1 191 ? 0.272 1.978 7.053 1.00 95.88 191 CYS A C 1
ATOM 1480 O O . CYS A 1 191 ? -0.913 1.768 7.298 1.00 95.88 191 CYS A O 1
ATOM 1482 N N . GLN A 1 192 ? 1.175 2.155 8.025 1.00 94.44 192 GLN A N 1
ATOM 1483 C CA . GLN A 1 192 ? 0.798 2.211 9.440 1.00 94.44 192 GLN A CA 1
ATOM 1484 C C . GLN A 1 192 ? 0.004 3.477 9.765 1.00 94.44 192 GLN A C 1
ATOM 1486 O O . GLN A 1 192 ? -0.969 3.390 10.503 1.00 94.44 192 GLN A O 1
ATOM 1491 N N . GLU A 1 193 ? 0.418 4.622 9.221 1.00 94.44 193 GLU A N 1
ATOM 1492 C CA . GLU A 1 193 ? -0.289 5.904 9.348 1.00 94.44 193 GLU A CA 1
ATOM 1493 C C . GLU A 1 193 ? -1.684 5.807 8.760 1.00 94.44 193 GLU A C 1
ATOM 1495 O O . GLU A 1 193 ? -2.650 6.028 9.468 1.00 94.44 193 GLU A O 1
ATOM 1500 N N . PHE A 1 194 ? -1.809 5.305 7.537 1.00 94.69 194 PHE A N 1
ATOM 1501 C CA . PHE A 1 194 ? -3.112 5.146 6.906 1.00 94.69 194 PHE A CA 1
ATOM 1502 C C . PHE A 1 194 ? -4.090 4.275 7.721 1.00 94.69 194 PHE A C 1
ATOM 1504 O O . PHE A 1 194 ? -5.272 4.596 7.824 1.00 94.69 194 PHE A O 1
ATOM 1511 N N . ALA A 1 195 ? -3.621 3.185 8.340 1.00 93.12 195 ALA A N 1
ATOM 1512 C CA . ALA A 1 195 ? -4.477 2.366 9.204 1.00 93.12 195 ALA A CA 1
ATOM 1513 C C . ALA A 1 195 ? -4.938 3.118 10.465 1.00 93.12 195 ALA A C 1
ATOM 1515 O O . ALA A 1 195 ? -6.037 2.873 10.960 1.00 93.12 195 ALA A O 1
ATOM 1516 N N . VAL A 1 196 ? -4.094 4.011 10.981 1.00 91.62 196 VAL A N 1
ATOM 1517 C CA . VAL A 1 196 ? -4.409 4.889 12.108 1.00 91.62 196 VAL A CA 1
ATOM 1518 C C . VAL A 1 196 ? -5.397 5.973 11.679 1.00 91.62 196 VAL A C 1
ATOM 1520 O O . VAL A 1 196 ? -6.438 6.101 12.316 1.00 91.62 196 VAL A O 1
ATOM 1523 N N . ASP A 1 197 ? -5.149 6.646 10.555 1.00 92.56 197 ASP A N 1
ATOM 1524 C CA . ASP A 1 197 ? -6.021 7.682 9.995 1.00 92.56 197 ASP A CA 1
ATOM 1525 C C . ASP A 1 197 ? -7.443 7.144 9.764 1.00 92.56 197 ASP A C 1
ATOM 1527 O O . ASP A 1 197 ? -8.427 7.820 10.056 1.00 92.56 197 ASP A O 1
ATOM 1531 N N . LEU A 1 198 ? -7.573 5.892 9.301 1.00 91.38 198 LEU A N 1
ATOM 1532 C CA . LEU A 1 198 ? -8.870 5.223 9.153 1.00 91.38 198 LEU A CA 1
ATOM 1533 C C . LEU A 1 198 ? -9.582 4.982 10.491 1.00 91.38 198 LEU A C 1
ATOM 1535 O O . LEU A 1 198 ? -10.804 5.110 10.563 1.00 91.38 198 LEU A O 1
ATOM 1539 N N . LEU A 1 199 ? -8.846 4.611 11.542 1.00 91.06 199 LEU A N 1
ATOM 1540 C CA . LEU A 1 199 ? -9.415 4.403 12.877 1.00 91.06 199 LEU A CA 1
ATOM 1541 C C . LEU A 1 199 ? -9.841 5.728 13.520 1.00 91.06 199 LEU A C 1
ATOM 1543 O O . LEU A 1 199 ? -10.855 5.766 14.219 1.00 91.06 199 LEU A O 1
ATOM 1547 N N . GLU A 1 200 ? -9.120 6.814 13.246 1.00 90.44 200 GLU A N 1
ATOM 1548 C CA . GLU A 1 200 ? -9.457 8.160 13.720 1.00 90.44 200 GLU A CA 1
ATOM 1549 C C . GLU A 1 200 ? -10.770 8.693 13.131 1.00 90.44 200 GLU A C 1
ATOM 1551 O O . GLU A 1 200 ? -11.433 9.509 13.764 1.00 90.44 200 GLU A O 1
ATOM 1556 N N . GLN A 1 201 ? -11.207 8.198 11.967 1.00 91.62 201 GLN A N 1
ATOM 1557 C CA . GLN A 1 201 ? -12.499 8.588 11.384 1.00 91.62 201 GLN A CA 1
ATOM 1558 C C . GLN A 1 201 ? -13.722 7.972 12.090 1.00 91.62 201 GLN A C 1
ATOM 1560 O O . GLN A 1 201 ? -14.859 8.281 11.722 1.00 91.62 201 GLN A O 1
ATOM 1565 N N . THR A 1 202 ? -13.529 7.104 13.089 1.00 92.25 202 THR A N 1
ATOM 1566 C CA . THR A 1 202 ? -14.643 6.511 13.845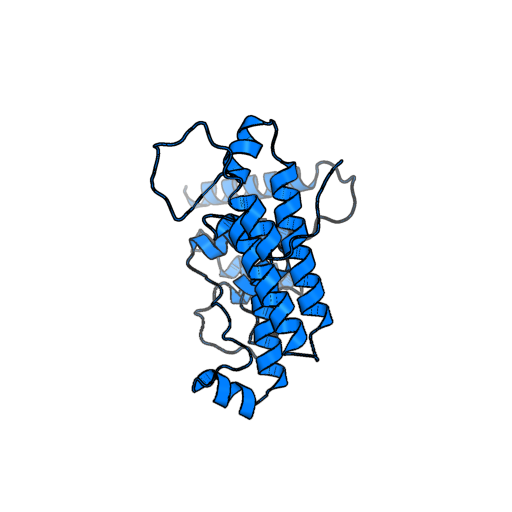 1.00 92.25 202 THR A CA 1
ATOM 1567 C C . THR A 1 202 ? -15.314 7.548 14.748 1.00 92.25 202 THR A C 1
ATOM 1569 O O . THR A 1 202 ? -14.660 8.270 15.496 1.00 92.25 202 THR A O 1
ATOM 1572 N N . ARG A 1 203 ? -16.650 7.637 14.697 1.00 92.06 203 ARG A N 1
ATOM 1573 C CA . ARG A 1 203 ? -17.417 8.696 15.389 1.00 92.06 203 ARG A CA 1
ATOM 1574 C C . ARG A 1 203 ? -17.950 8.283 16.756 1.00 92.06 203 ARG A C 1
ATOM 1576 O O . ARG A 1 203 ? -18.502 9.111 17.478 1.00 92.06 203 ARG A O 1
ATOM 1583 N N . GLY A 1 204 ? -17.817 7.011 17.126 1.00 89.62 204 GLY A N 1
ATOM 1584 C CA . GLY A 1 204 ? -18.329 6.517 18.399 1.00 89.62 204 GLY A CA 1
ATOM 1585 C C . GLY A 1 204 ? -17.787 5.156 18.817 1.00 89.62 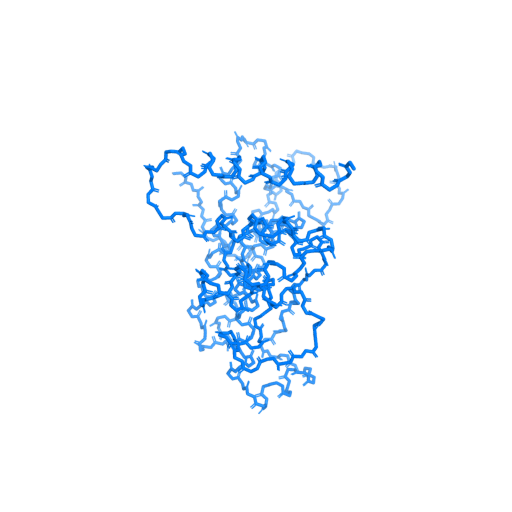204 GLY A C 1
ATOM 1586 O O . GLY A 1 204 ? -17.282 4.371 18.014 1.00 89.62 204 GLY A O 1
ATOM 1587 N N . SER A 1 205 ? -17.967 4.849 20.102 1.00 89.06 205 SER A N 1
ATOM 1588 C 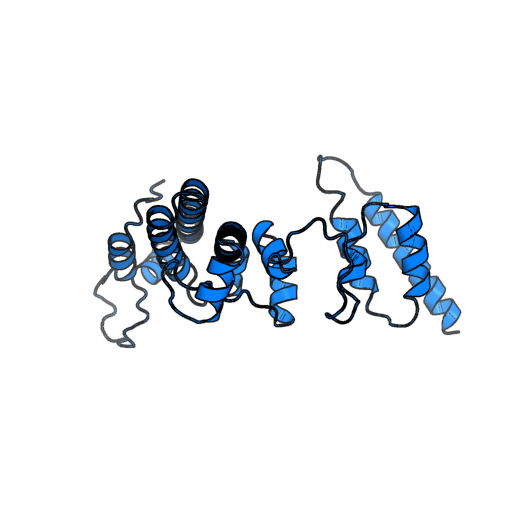CA . SER A 1 205 ? -17.504 3.606 20.733 1.00 89.06 205 SER A CA 1
ATOM 1589 C C . SER A 1 205 ? -18.081 2.343 20.087 1.00 89.06 205 SER A C 1
ATOM 1591 O O . SER A 1 205 ? -17.418 1.308 20.070 1.00 89.06 205 SER A O 1
ATOM 1593 N N . ARG A 1 206 ? -19.288 2.424 19.512 1.00 88.31 206 ARG A N 1
ATOM 1594 C CA . ARG A 1 206 ? -19.928 1.308 18.802 1.00 88.31 206 ARG A CA 1
ATOM 1595 C C . ARG A 1 206 ? -19.186 0.928 17.520 1.00 88.31 206 ARG A C 1
ATOM 1597 O O . ARG A 1 206 ? -18.923 -0.251 17.311 1.00 88.31 206 ARG A O 1
ATOM 1604 N N . GLU A 1 207 ? -18.846 1.901 16.676 1.00 89.56 207 GLU A N 1
ATOM 1605 C CA . GLU A 1 207 ? -18.105 1.662 15.426 1.00 89.56 207 GLU A CA 1
ATOM 1606 C C . GLU A 1 207 ? -16.714 1.107 15.727 1.00 89.56 207 GLU A C 1
ATOM 1608 O O . GLU A 1 207 ? -16.292 0.105 15.147 1.00 89.56 207 GLU A O 1
ATOM 1613 N N . LEU A 1 208 ? -16.048 1.701 16.720 1.00 89.69 208 LEU A N 1
ATOM 1614 C CA . LEU A 1 208 ? -14.751 1.239 17.185 1.00 89.69 208 LEU A CA 1
ATOM 1615 C C . LEU A 1 208 ? -14.814 -0.207 17.701 1.00 89.69 208 LEU A C 1
ATOM 1617 O O . LEU A 1 208 ? -13.963 -1.024 17.353 1.00 89.69 208 LEU A O 1
ATOM 1621 N N . ALA A 1 209 ? -15.840 -0.562 18.482 1.00 86.94 209 ALA A N 1
ATOM 1622 C CA . ALA A 1 209 ? -16.025 -1.925 18.974 1.00 86.94 209 ALA A CA 1
ATOM 1623 C C . ALA A 1 209 ? -16.226 -2.938 17.835 1.00 86.94 209 ALA A C 1
ATOM 1625 O O . ALA A 1 209 ? -15.697 -4.048 17.921 1.00 86.94 209 ALA A O 1
ATOM 1626 N N . ILE A 1 210 ? -16.937 -2.563 16.766 1.00 87.25 210 ILE A N 1
ATOM 1627 C CA . ILE A 1 210 ? -17.112 -3.414 15.580 1.00 87.25 210 ILE A CA 1
ATOM 1628 C C . ILE A 1 210 ? -15.758 -3.663 14.910 1.00 87.25 210 ILE A C 1
ATOM 1630 O O . ILE A 1 210 ? -15.399 -4.813 14.665 1.00 87.25 210 ILE A O 1
ATOM 1634 N N . ILE A 1 211 ? -14.969 -2.612 14.674 1.00 88.31 211 ILE A N 1
ATOM 1635 C CA . ILE A 1 211 ? -13.659 -2.737 14.018 1.00 88.31 211 ILE A CA 1
ATOM 1636 C C . ILE A 1 211 ? -12.690 -3.571 14.869 1.00 88.31 211 ILE A C 1
ATOM 1638 O O . ILE A 1 211 ? -12.003 -4.455 14.350 1.00 88.31 211 ILE A O 1
ATOM 1642 N N . LEU A 1 212 ? -12.648 -3.332 16.184 1.00 86.62 212 LEU A N 1
ATOM 1643 C CA . LEU A 1 212 ? -11.722 -4.012 17.094 1.00 86.62 212 LEU A CA 1
ATOM 1644 C C . LEU A 1 212 ? -12.046 -5.500 17.305 1.00 86.62 212 LEU A C 1
ATOM 1646 O O . LEU A 1 212 ? -11.137 -6.297 17.562 1.00 86.62 212 LEU A O 1
ATOM 1650 N N . ASN A 1 213 ? -13.319 -5.882 17.194 1.00 85.69 213 ASN A N 1
ATOM 1651 C CA . ASN A 1 213 ? -13.768 -7.267 17.352 1.00 85.69 213 ASN A CA 1
ATOM 1652 C C . ASN A 1 213 ? -14.013 -7.987 16.018 1.00 85.69 213 ASN A C 1
ATOM 1654 O O . ASN A 1 213 ? -14.414 -9.145 16.031 1.00 85.69 213 ASN A O 1
ATOM 1658 N N . HIS A 1 214 ? -13.759 -7.340 14.878 1.00 82.75 214 HIS A N 1
ATOM 1659 C CA . HIS A 1 214 ? -13.962 -7.956 13.573 1.00 82.75 214 HIS A CA 1
ATOM 1660 C C . HIS A 1 214 ? -13.011 -9.142 13.352 1.00 82.75 214 HIS A C 1
ATOM 1662 O O . HIS A 1 214 ? -11.797 -8.952 13.216 1.00 82.75 214 HIS A O 1
ATOM 1668 N N . ASP A 1 215 ? -13.593 -10.330 13.175 1.00 77.88 215 ASP A N 1
ATOM 1669 C CA . ASP A 1 215 ? -12.921 -11.569 12.786 1.00 77.88 215 ASP A CA 1
ATOM 1670 C C . ASP A 1 215 ? -13.321 -11.984 11.367 1.00 77.88 215 ASP A C 1
ATOM 1672 O O . ASP A 1 215 ? -14.498 -12.060 11.036 1.00 77.88 215 ASP A O 1
ATOM 1676 N N . ASN A 1 216 ? -12.335 -12.256 10.509 1.00 67.25 216 ASN A N 1
ATOM 1677 C CA . ASN A 1 216 ? -12.562 -12.755 9.147 1.00 67.25 216 ASN A CA 1
ATOM 1678 C C . ASN A 1 216 ? -12.619 -14.295 9.066 1.00 67.25 216 ASN A C 1
ATOM 1680 O O . ASN A 1 216 ? -12.865 -14.830 7.987 1.00 67.25 216 ASN A O 1
ATOM 1684 N N . THR A 1 217 ? -12.368 -15.000 10.175 1.00 63.66 217 THR A N 1
ATOM 1685 C CA . THR A 1 217 ? -12.225 -16.466 10.226 1.00 63.66 217 THR A CA 1
ATOM 1686 C C . THR A 1 217 ? -13.379 -17.198 10.906 1.00 63.66 217 THR A C 1
ATOM 1688 O O . THR A 1 217 ? -13.509 -18.402 10.707 1.00 63.66 217 THR A O 1
ATOM 1691 N N . THR A 1 218 ? -14.209 -16.521 11.702 1.00 55.12 218 THR A N 1
ATOM 1692 C CA . THR A 1 218 ? -15.270 -17.174 12.482 1.00 55.12 218 THR A CA 1
ATOM 1693 C C . THR A 1 218 ? -16.641 -16.633 12.100 1.00 55.12 218 THR A C 1
ATOM 1695 O O . THR A 1 218 ? -17.004 -15.532 12.502 1.00 55.12 218 THR A O 1
ATOM 1698 N N . THR A 1 219 ? -17.425 -17.443 11.390 1.00 53.56 219 THR A N 1
ATOM 1699 C CA . THR A 1 219 ? -18.869 -17.255 11.137 1.00 53.56 219 THR A CA 1
ATOM 1700 C C . THR A 1 219 ? -19.717 -17.580 12.380 1.00 53.56 219 THR A C 1
ATOM 1702 O O . THR A 1 219 ? -20.881 -17.949 12.271 1.00 53.56 219 THR A O 1
ATOM 1705 N N . ASP A 1 220 ? -19.136 -17.504 13.579 1.00 49.91 220 ASP A N 1
ATOM 1706 C CA . ASP A 1 220 ? -19.824 -17.865 14.815 1.00 49.91 220 ASP A CA 1
ATOM 1707 C C . ASP A 1 220 ? -20.461 -16.614 15.418 1.00 49.91 220 ASP A C 1
ATOM 1709 O O . ASP A 1 220 ? -19.880 -15.937 16.268 1.00 49.91 220 ASP A O 1
ATOM 1713 N N . GLU A 1 221 ? -21.693 -16.333 14.999 1.00 52.19 221 GLU A N 1
ATOM 1714 C CA . GLU A 1 221 ? -22.557 -15.259 15.516 1.00 52.19 221 GLU A CA 1
ATOM 1715 C C . GLU A 1 221 ? -22.975 -15.450 16.997 1.00 52.19 221 GLU A C 1
ATOM 1717 O O . GLU A 1 221 ? -23.814 -14.720 17.516 1.00 52.19 221 GLU A O 1
ATOM 1722 N N . GLN A 1 222 ? -22.405 -16.419 17.722 1.00 49.34 222 GLN A N 1
ATOM 1723 C CA . GLN A 1 222 ? -22.961 -16.914 18.990 1.00 49.34 222 GLN A CA 1
ATOM 1724 C C . GLN A 1 222 ? -22.276 -16.421 20.275 1.00 49.34 222 GLN A C 1
ATOM 1726 O O . GLN A 1 222 ? -22.483 -17.000 21.335 1.00 49.34 222 GLN A O 1
ATOM 1731 N N . ASN A 1 223 ? -21.472 -15.356 20.251 1.00 48.59 223 ASN A N 1
ATOM 1732 C CA . ASN A 1 223 ? -20.939 -14.766 21.491 1.00 48.59 223 ASN A CA 1
ATOM 1733 C C . ASN A 1 223 ? -20.843 -13.238 21.398 1.00 48.59 223 ASN A C 1
ATOM 1735 O O . ASN A 1 223 ? -19.754 -12.680 21.284 1.00 48.59 223 ASN A O 1
ATOM 1739 N N . CYS A 1 224 ? -22.000 -12.575 21.461 1.00 50.16 224 CYS A N 1
ATOM 1740 C CA . CYS A 1 224 ? -22.131 -11.113 21.442 1.00 50.16 224 CYS A CA 1
ATOM 1741 C C . CYS A 1 224 ? -21.460 -10.424 22.655 1.00 50.16 224 CYS A C 1
ATOM 1743 O O . CYS A 1 224 ? -21.003 -9.290 22.548 1.00 50.16 224 CYS A O 1
ATOM 1745 N N . ASP A 1 225 ? -21.310 -11.127 23.785 1.00 53.06 225 ASP A N 1
ATOM 1746 C CA . ASP A 1 225 ? -20.941 -10.496 25.064 1.00 53.06 225 ASP A CA 1
ATOM 1747 C C . ASP A 1 225 ? -19.457 -10.606 25.443 1.00 53.06 225 ASP A C 1
ATOM 1749 O O . ASP A 1 225 ? -19.033 -10.093 26.481 1.00 53.06 225 ASP A O 1
ATOM 1753 N N . LYS A 1 226 ? -18.624 -11.261 24.623 1.00 58.06 226 LYS A N 1
ATOM 1754 C CA . LYS A 1 226 ? -17.192 -11.405 24.920 1.00 58.06 226 LYS A CA 1
ATOM 1755 C C . LYS A 1 226 ? -16.365 -10.541 23.981 1.00 58.06 226 LYS A C 1
ATOM 1757 O O . LYS A 1 226 ? -16.165 -10.875 22.819 1.00 58.06 226 LYS A O 1
ATOM 1762 N N . VAL A 1 227 ? -15.827 -9.454 24.527 1.00 63.47 227 VAL A N 1
ATOM 1763 C CA . VAL A 1 227 ? -14.850 -8.575 23.872 1.00 63.47 227 VAL A CA 1
ATOM 1764 C C . VAL A 1 227 ? -13.585 -9.393 23.561 1.00 63.47 227 VAL A C 1
ATOM 1766 O O . VAL A 1 227 ? -12.712 -9.579 24.409 1.00 63.47 227 VAL A O 1
ATOM 1769 N N . ARG A 1 228 ? -13.517 -9.979 22.357 1.00 72.75 228 ARG A N 1
ATOM 1770 C CA . ARG A 1 228 ? -12.409 -10.850 21.917 1.00 72.75 228 ARG A CA 1
ATOM 1771 C C . ARG A 1 228 ? -11.181 -10.049 21.481 1.00 72.75 228 ARG A C 1
ATOM 1773 O O . ARG A 1 228 ? -10.071 -10.590 21.566 1.00 72.75 228 ARG A O 1
ATOM 1780 N N . LEU A 1 229 ? -11.377 -8.784 21.078 1.00 82.88 229 LEU A N 1
ATOM 1781 C CA . LEU A 1 229 ? -10.352 -7.835 20.617 1.00 82.88 229 LEU A CA 1
ATOM 1782 C C . LEU A 1 229 ? -9.430 -8.448 19.564 1.00 82.88 229 LEU A C 1
ATOM 1784 O O . LEU A 1 229 ? -8.208 -8.277 19.594 1.00 82.88 229 LEU A O 1
ATOM 1788 N N . SER A 1 230 ? -10.001 -9.230 18.656 1.00 85.88 230 SER A N 1
ATOM 1789 C CA . SER A 1 230 ? -9.227 -10.032 17.721 1.00 85.88 230 SER A CA 1
ATOM 1790 C C . SER A 1 230 ? -8.387 -9.173 16.779 1.00 85.88 230 SER A C 1
ATOM 1792 O O . SER A 1 230 ? -7.211 -9.473 16.553 1.00 85.88 230 SER A O 1
ATOM 1794 N N . ARG A 1 231 ? -8.920 -8.025 16.340 1.00 88.75 231 ARG A N 1
ATOM 1795 C CA . ARG A 1 231 ? -8.167 -7.052 15.541 1.00 88.75 231 ARG A CA 1
ATOM 1796 C C . ARG A 1 231 ? -7.001 -6.446 16.319 1.00 88.75 231 ARG A C 1
ATOM 1798 O O . ARG A 1 231 ? -5.924 -6.268 15.758 1.00 88.75 231 ARG A O 1
ATOM 1805 N N . LEU A 1 232 ? -7.178 -6.172 17.612 1.00 88.06 232 LEU A N 1
ATOM 1806 C CA . LEU A 1 232 ? -6.111 -5.640 18.465 1.00 88.06 232 LEU A CA 1
ATOM 1807 C C . LEU A 1 232 ? -4.999 -6.673 18.682 1.00 88.06 232 LEU A C 1
ATOM 1809 O O . LEU A 1 232 ? -3.818 -6.347 18.573 1.00 88.06 232 LEU A O 1
ATOM 1813 N N . LYS A 1 233 ? -5.355 -7.941 18.923 1.00 88.88 233 LYS A N 1
ATOM 1814 C CA . LYS A 1 233 ? -4.377 -9.042 18.993 1.00 88.88 233 LYS A CA 1
ATOM 1815 C C . LYS A 1 233 ? -3.572 -9.142 17.699 1.00 88.88 233 LYS A C 1
ATOM 1817 O O . LYS A 1 233 ? -2.356 -9.339 17.733 1.00 88.88 233 LYS A O 1
ATOM 1822 N N . LEU A 1 234 ? -4.239 -8.957 16.562 1.00 89.06 234 LEU A N 1
ATOM 1823 C CA . LEU A 1 234 ? -3.598 -8.936 15.257 1.00 89.06 234 LEU A CA 1
ATOM 1824 C C . LEU A 1 234 ? -2.652 -7.735 15.098 1.00 89.06 234 LEU A C 1
ATOM 1826 O O . LEU A 1 234 ? -1.516 -7.907 14.660 1.00 89.06 234 LEU A O 1
ATOM 1830 N N . ALA A 1 235 ? -3.066 -6.543 15.530 1.00 89.88 235 ALA A N 1
ATOM 1831 C CA . ALA A 1 235 ? -2.223 -5.349 15.536 1.00 89.88 235 ALA A CA 1
ATOM 1832 C C . ALA A 1 235 ? -0.935 -5.558 16.362 1.00 89.88 235 ALA A C 1
ATOM 1834 O O . ALA A 1 235 ? 0.162 -5.226 15.903 1.00 89.88 235 ALA A O 1
ATOM 1835 N N . ILE A 1 236 ? -1.039 -6.204 17.532 1.00 90.31 236 ILE A N 1
ATOM 1836 C CA . ILE A 1 236 ? 0.118 -6.578 18.365 1.00 90.31 236 ILE A CA 1
ATOM 1837 C C . ILE A 1 236 ? 1.028 -7.565 17.620 1.00 90.31 236 ILE A C 1
ATOM 1839 O O . ILE A 1 236 ? 2.243 -7.353 17.562 1.00 90.31 236 ILE A O 1
ATOM 1843 N N . LYS A 1 237 ? 0.460 -8.604 16.989 1.00 90.56 237 LYS A N 1
ATOM 1844 C CA . LYS A 1 237 ? 1.210 -9.594 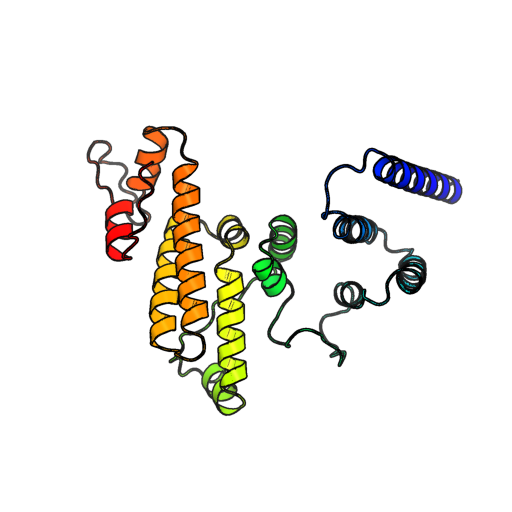16.191 1.00 90.56 237 LYS A CA 1
ATOM 1845 C C . LYS A 1 237 ? 2.020 -8.931 15.072 1.00 90.56 237 LYS A C 1
ATOM 1847 O O . LYS A 1 237 ? 3.195 -9.253 14.894 1.00 90.56 237 LYS A O 1
ATOM 1852 N N . TYR A 1 238 ? 1.427 -7.971 14.363 1.00 90.12 238 TYR A N 1
ATOM 1853 C CA . TYR A 1 238 ? 2.098 -7.215 13.299 1.00 90.12 238 TYR A CA 1
ATOM 1854 C C . TYR A 1 238 ? 2.955 -6.044 13.807 1.00 90.12 238 TYR A C 1
ATOM 1856 O O . TYR A 1 238 ? 3.541 -5.316 13.004 1.00 90.12 238 TYR A O 1
ATOM 1864 N N . LYS A 1 239 ? 3.101 -5.881 15.131 1.00 88.31 239 LYS A N 1
ATOM 1865 C CA . LYS A 1 239 ? 3.902 -4.824 15.772 1.00 88.31 239 LYS A CA 1
ATOM 1866 C C . LYS A 1 239 ? 3.475 -3.421 15.322 1.00 88.31 239 LYS A C 1
ATOM 1868 O O . LYS A 1 239 ? 4.316 -2.557 15.047 1.00 88.31 239 LYS A O 1
ATOM 1873 N N . GLN A 1 240 ? 2.166 -3.200 15.253 1.00 87.12 240 GLN A N 1
ATOM 1874 C CA . GLN A 1 240 ? 1.566 -1.892 15.012 1.00 87.12 240 GLN A CA 1
ATOM 1875 C C . GLN A 1 240 ? 1.676 -1.061 16.293 1.00 87.12 240 GLN A C 1
ATOM 1877 O O . GLN A 1 240 ? 0.846 -1.153 17.187 1.00 87.12 240 GLN A O 1
ATOM 1882 N N . LYS A 1 241 ? 2.789 -0.330 16.427 1.00 80.81 241 LYS A N 1
ATOM 1883 C CA . LYS A 1 241 ? 3.126 0.438 17.638 1.00 80.81 241 LYS A CA 1
ATOM 1884 C C . LYS A 1 241 ? 2.563 1.860 17.650 1.00 80.81 241 LYS A C 1
ATOM 1886 O O . LYS A 1 241 ? 2.650 2.514 18.683 1.00 80.81 241 LYS A O 1
ATOM 1891 N N . LYS A 1 242 ? 2.045 2.351 16.520 1.00 71.81 242 LYS A N 1
ATOM 1892 C CA . LYS A 1 242 ? 1.376 3.651 16.477 1.00 71.81 242 LYS A CA 1
ATOM 1893 C C . LYS A 1 242 ? 0.002 3.484 17.107 1.00 71.81 242 LYS A C 1
ATOM 1895 O O . LYS A 1 242 ? -0.835 2.758 16.583 1.00 71.81 242 LYS A O 1
ATOM 1900 N N . VAL A 1 243 ? -0.170 4.109 18.260 1.00 51.16 243 VAL A N 1
ATOM 1901 C CA . VAL A 1 243 ? -1.445 4.220 18.947 1.00 51.16 243 VAL A CA 1
ATOM 1902 C C . VAL A 1 243 ? -1.773 5.704 18.908 1.00 51.16 243 VAL A C 1
ATOM 1904 O O . VAL A 1 243 ? -1.100 6.480 19.582 1.00 51.16 243 VAL A O 1
ATOM 1907 N N . SER A 1 244 ? -2.756 6.099 18.100 1.00 46.88 244 SER A N 1
ATOM 1908 C CA . SER A 1 244 ? -3.382 7.408 18.270 1.00 46.88 244 SER A CA 1
ATOM 1909 C C . SER A 1 244 ? -4.221 7.345 19.530 1.00 46.88 244 SER A C 1
ATOM 1911 O O . SER A 1 244 ? -5.355 6.877 19.531 1.00 46.88 244 SER A O 1
ATOM 1913 N N . LEU A 1 245 ? -3.610 7.732 20.639 1.00 37.16 245 LEU A N 1
ATOM 1914 C CA . LEU A 1 245 ? -4.347 8.264 21.765 1.00 37.16 245 LEU A CA 1
ATOM 1915 C C . LEU A 1 245 ? -4.076 9.760 21.700 1.00 37.16 245 LEU A C 1
ATOM 1917 O O . LEU A 1 245 ? -2.944 10.173 21.935 1.00 37.16 245 LEU A O 1
ATOM 1921 N N . THR A 1 246 ? -5.105 10.471 21.233 1.00 34.28 246 THR A N 1
ATOM 1922 C CA . THR A 1 246 ? -5.376 11.908 21.412 1.00 34.28 246 THR A CA 1
ATOM 1923 C C . THR A 1 246 ? -4.406 12.655 22.312 1.00 34.28 246 THR A C 1
ATOM 1925 O O . THR A 1 246 ? -4.293 12.242 23.491 1.00 34.28 246 THR A O 1
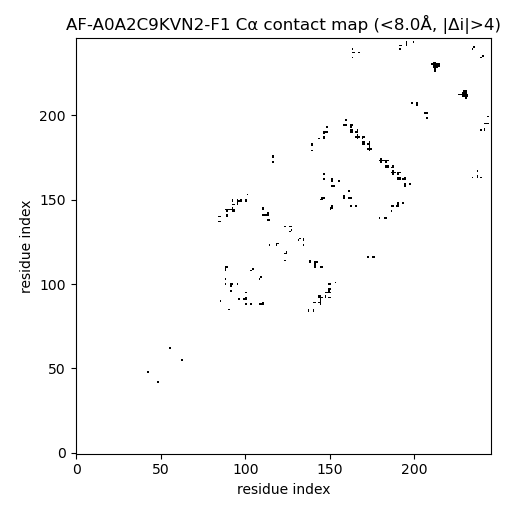#

Radius of gyration: 23.8 Å; Cα contacts (8 Å, |Δi|>4): 156; chains: 1; bounding box: 51×53×64 Å

Sequence (246 aa):
MTLVIMLLKMMMIVVMVMTIAGADCSTKAESQVDVCCVFFLFSVQSSLLSIVSSFCFQFNPHCSLLCLLFQPLTTTVPSSSFTPDITPIILAGHRDNYEIIKILLDRGYRIPKPHNARCSCKDCITGSQEDSLRHSRSRINAYKALASPSLICLSSKDPILTSFELSCELKQLSKLENEFKADYEKLAVKCQEFAVDLLEQTRGSRELAIILNHDNTTTDEQNCDKVRLSRLKLAIKYKQKKVSLT

Organism: Biomphalaria glabrata (NCBI:txid6526)

Solvent-accessible surface area (backbone atoms only — not comparable to full-atom values): 14954 Å² total; per-residue (Å²): 113,70,66,61,54,50,52,53,50,49,51,51,49,52,50,50,52,52,52,60,77,66,65,77,94,82,78,91,89,68,86,78,57,59,64,59,55,59,57,63,68,61,71,76,60,91,81,52,69,73,60,54,56,60,56,50,66,76,78,42,97,80,61,72,69,67,64,64,78,75,52,78,97,79,74,92,67,97,74,64,96,58,63,92,73,63,46,75,66,38,51,31,21,66,68,49,41,51,69,61,40,48,57,40,45,75,73,67,56,78,84,76,83,73,76,64,97,84,50,83,48,70,68,53,47,51,40,42,70,76,38,46,68,60,45,53,50,41,45,53,48,46,49,52,15,66,50,14,65,45,51,32,63,74,72,45,95,50,46,55,60,49,23,45,52,50,24,42,52,27,55,50,46,29,74,72,41,71,92,52,19,70,58,28,46,50,45,17,49,49,20,52,48,49,40,48,58,59,58,67,70,51,89,46,73,69,59,47,50,50,60,33,47,50,62,96,85,63,92,68,87,83,60,88,85,61,91,71,37,48,36,52,55,48,37,57,75,55,62,60,76,84,71,92,72,131